Protein AF-A0A6J4PUQ5-F1 (afdb_monomer_lite)

Organism: NCBI:txid349277

Structure (mmCIF, N/CA/C/O backbone):
data_AF-A0A6J4PUQ5-F1
#
_entry.id   AF-A0A6J4PUQ5-F1
#
loop_
_atom_site.group_PDB
_atom_site.id
_atom_site.type_symbol
_atom_site.label_atom_id
_atom_site.label_alt_id
_atom_site.label_comp_id
_atom_site.label_asym_id
_atom_site.label_entity_id
_atom_site.label_seq_id
_atom_site.pdbx_PDB_ins_code
_atom_site.Cartn_x
_atom_site.Cartn_y
_atom_site.Cartn_z
_atom_site.occupancy
_atom_site.B_iso_or_equiv
_atom_site.auth_seq_id
_atom_site.auth_comp_id
_atom_site.auth_asym_id
_atom_site.auth_atom_id
_atom_site.pdbx_PDB_model_num
ATOM 1 N N . MET A 1 1 ? 18.179 -35.430 -2.806 1.00 41.47 1 MET A N 1
ATOM 2 C CA . MET A 1 1 ? 17.544 -34.103 -2.632 1.00 41.47 1 MET A CA 1
ATOM 3 C C . MET A 1 1 ? 17.961 -33.106 -3.721 1.00 41.47 1 MET A C 1
ATOM 5 O O . MET A 1 1 ? 17.084 -32.472 -4.286 1.00 41.47 1 MET A O 1
ATOM 9 N N . CYS A 1 2 ? 19.241 -33.039 -4.118 1.00 37.25 2 CYS A N 1
ATOM 10 C CA . CYS A 1 2 ? 19.713 -32.125 -5.179 1.00 37.25 2 CYS A CA 1
ATOM 11 C C . CYS A 1 2 ? 19.166 -32.416 -6.596 1.00 37.25 2 CYS A C 1
ATOM 13 O O . CYS A 1 2 ? 18.909 -31.490 -7.354 1.00 37.25 2 CYS A O 1
ATOM 15 N N . VAL A 1 3 ? 18.914 -33.685 -6.947 1.00 43.91 3 VAL A N 1
ATOM 16 C CA . VAL A 1 3 ? 18.385 -34.068 -8.278 1.00 43.91 3 VAL A CA 1
ATOM 17 C C . VAL A 1 3 ? 16.916 -33.651 -8.472 1.00 43.91 3 VAL A C 1
ATOM 19 O O . VAL A 1 3 ? 16.510 -33.315 -9.581 1.00 43.91 3 VAL A O 1
ATOM 22 N N . GLY A 1 4 ? 16.130 -33.595 -7.389 1.00 39.38 4 GLY A N 1
ATOM 23 C CA . GLY A 1 4 ? 14.737 -33.122 -7.402 1.00 39.38 4 GLY A CA 1
ATOM 24 C C . GLY A 1 4 ? 14.618 -31.609 -7.623 1.00 39.38 4 GLY A C 1
ATOM 25 O O . GLY A 1 4 ? 13.757 -31.149 -8.360 1.00 39.38 4 GLY A O 1
ATOM 26 N N . LEU A 1 5 ? 15.542 -30.832 -7.047 1.00 45.16 5 LEU A N 1
ATOM 27 C CA . LEU A 1 5 ? 15.637 -29.381 -7.260 1.00 45.16 5 LEU A CA 1
ATOM 28 C C . LEU A 1 5 ? 16.104 -29.026 -8.681 1.00 45.16 5 LEU A C 1
ATOM 30 O O . LEU A 1 5 ? 15.597 -28.076 -9.271 1.00 45.16 5 LEU A O 1
ATOM 34 N N . LEU A 1 6 ? 17.008 -29.821 -9.264 1.00 49.38 6 LEU A N 1
ATOM 35 C CA . LEU A 1 6 ? 17.443 -29.663 -10.660 1.00 49.38 6 LEU A CA 1
ATOM 36 C C . LEU A 1 6 ? 16.354 -30.051 -11.676 1.00 49.38 6 LEU A C 1
ATOM 38 O O . LEU A 1 6 ? 16.282 -29.477 -12.759 1.00 49.38 6 LEU A O 1
ATOM 42 N N . SER A 1 7 ? 15.481 -30.999 -11.333 1.00 48.34 7 SER A N 1
ATOM 43 C CA . SER A 1 7 ? 14.332 -31.374 -12.172 1.00 48.34 7 SER A CA 1
ATOM 44 C C . SER A 1 7 ? 13.137 -30.431 -12.006 1.00 48.34 7 SER A C 1
ATOM 46 O O . SER A 1 7 ? 12.382 -30.263 -12.957 1.00 48.34 7 SER A O 1
ATOM 48 N N . LEU A 1 8 ? 13.001 -29.743 -10.865 1.00 52.78 8 LEU A N 1
ATOM 49 C CA . LEU A 1 8 ? 12.064 -28.622 -10.718 1.00 52.78 8 LEU A CA 1
ATOM 50 C C . LEU A 1 8 ? 12.537 -27.372 -11.461 1.00 52.78 8 LEU A C 1
ATOM 52 O O . LEU A 1 8 ? 11.724 -26.713 -12.105 1.00 52.78 8 LEU A O 1
ATOM 56 N N . SER A 1 9 ? 13.841 -27.070 -11.435 1.00 51.97 9 SER A N 1
ATOM 57 C CA . SER A 1 9 ? 14.377 -25.997 -12.274 1.00 51.97 9 SER A CA 1
ATOM 58 C C . SER A 1 9 ? 14.167 -26.325 -13.753 1.00 51.97 9 SER A C 1
ATOM 60 O O . SER A 1 9 ? 13.867 -25.416 -14.516 1.00 51.97 9 SER A O 1
ATOM 62 N N . ALA A 1 10 ? 14.248 -27.619 -14.114 1.00 53.22 10 ALA A N 1
ATOM 63 C CA . ALA A 1 10 ? 13.662 -28.313 -15.278 1.00 53.22 10 ALA A CA 1
ATOM 64 C C . ALA A 1 10 ? 12.603 -27.548 -16.079 1.00 53.22 10 ALA A C 1
ATOM 66 O O . ALA A 1 10 ? 12.760 -27.249 -17.262 1.00 53.22 10 ALA A O 1
ATOM 67 N N . GLY A 1 11 ? 11.494 -27.310 -15.380 1.00 50.12 11 GLY A N 1
ATOM 68 C CA . GLY A 1 11 ? 10.234 -26.828 -15.932 1.00 50.12 11 GLY A CA 1
ATOM 69 C C . GLY A 1 11 ? 9.962 -25.356 -15.660 1.00 50.12 11 GLY A C 1
ATOM 70 O O . GLY A 1 11 ? 8.833 -24.916 -15.860 1.00 50.12 11 GLY A O 1
ATOM 71 N N . LEU A 1 12 ? 10.955 -24.599 -15.183 1.00 52.38 12 LEU A N 1
ATOM 72 C CA . LEU A 1 12 ? 10.819 -23.152 -15.093 1.00 52.38 12 LEU A CA 1
ATOM 73 C C . LEU A 1 12 ? 10.796 -22.562 -16.514 1.00 52.38 12 LEU A C 1
ATOM 75 O O . LEU A 1 12 ? 11.625 -22.957 -17.340 1.00 52.38 12 LEU A O 1
ATOM 79 N N . PRO A 1 13 ? 9.866 -21.637 -16.813 1.00 51.34 13 PRO A N 1
ATOM 80 C CA . PRO A 1 13 ? 9.830 -20.934 -18.091 1.00 51.34 13 PRO A CA 1
ATOM 81 C C . PRO A 1 13 ? 11.189 -20.287 -18.406 1.00 51.34 13 PRO A C 1
ATOM 83 O O . PRO A 1 13 ? 11.936 -19.920 -17.499 1.00 51.34 13 PRO A O 1
ATOM 86 N N . TYR A 1 14 ? 11.507 -20.177 -19.699 1.00 46.19 14 TYR A N 1
ATOM 87 C CA . TYR A 1 14 ? 12.806 -19.740 -20.240 1.00 46.19 14 TYR A CA 1
ATOM 88 C C . TYR A 1 14 ? 13.354 -18.449 -19.589 1.00 46.19 14 TYR A C 1
ATOM 90 O O . TYR A 1 14 ? 14.551 -18.356 -19.298 1.00 46.19 14 TYR A O 1
ATOM 98 N N . ASP A 1 15 ? 12.461 -17.524 -19.233 1.00 53.59 15 ASP A N 1
ATOM 99 C CA . ASP A 1 15 ? 12.765 -16.247 -18.574 1.00 53.59 15 ASP A CA 1
ATOM 100 C C . ASP A 1 15 ? 13.430 -16.397 -17.192 1.00 53.59 15 ASP A C 1
ATOM 102 O O . ASP A 1 15 ? 14.204 -15.540 -16.778 1.00 53.59 15 ASP A O 1
ATOM 106 N N . LEU A 1 16 ? 13.193 -17.507 -16.483 1.00 53.16 16 LEU A N 1
ATOM 107 C CA . LEU A 1 16 ? 13.752 -17.773 -15.149 1.00 53.16 16 LEU A CA 1
ATOM 108 C C . LEU A 1 16 ? 15.085 -18.544 -15.180 1.00 53.16 16 LEU A C 1
ATOM 110 O O . LEU A 1 16 ? 15.710 -18.711 -14.133 1.00 53.16 16 LEU A O 1
ATOM 114 N N . ARG A 1 17 ? 15.525 -19.042 -16.346 1.00 50.41 17 ARG A N 1
ATOM 115 C CA . ARG A 1 17 ? 16.748 -19.861 -16.494 1.00 50.41 17 ARG A CA 1
ATOM 116 C C . ARG A 1 17 ? 17.925 -19.116 -17.108 1.00 50.41 17 ARG A C 1
ATOM 118 O O . ARG A 1 17 ? 19.026 -19.185 -16.571 1.00 50.41 17 ARG A O 1
ATOM 125 N N . GLU A 1 18 ? 17.702 -18.437 -18.228 1.00 46.84 18 GLU A N 1
ATOM 126 C CA . GLU A 1 18 ? 18.767 -17.782 -19.007 1.00 46.84 18 GLU A CA 1
ATOM 127 C C . GLU A 1 18 ? 18.447 -16.321 -19.351 1.00 46.84 18 GLU A C 1
ATOM 129 O O . GLU A 1 18 ? 19.368 -15.562 -19.637 1.00 46.84 18 GLU A O 1
ATOM 134 N N . GLY A 1 19 ? 17.175 -15.909 -19.254 1.00 44.62 19 GLY A N 1
ATOM 135 C CA . GLY A 1 19 ? 16.720 -14.535 -19.504 1.00 44.62 19 GLY A CA 1
ATOM 136 C C . GLY A 1 19 ? 16.617 -13.634 -18.267 1.00 44.62 19 GLY A C 1
ATOM 137 O O . GLY A 1 19 ? 16.281 -12.460 -18.405 1.00 44.62 19 GLY A O 1
ATOM 138 N N . SER A 1 20 ? 16.896 -14.146 -17.062 1.00 53.69 20 SER A N 1
ATOM 139 C CA . SER A 1 20 ? 16.852 -13.337 -15.839 1.00 53.69 20 SER A CA 1
ATOM 140 C C . SER A 1 20 ? 17.956 -12.285 -15.891 1.00 53.69 20 SER A C 1
ATOM 142 O O . SER A 1 20 ? 19.134 -12.633 -15.785 1.00 53.69 20 SER A O 1
ATOM 144 N N . ASN A 1 21 ? 17.569 -11.011 -16.014 1.00 62.59 21 ASN A N 1
ATOM 145 C CA . ASN A 1 21 ? 18.475 -9.856 -16.055 1.00 62.59 21 ASN A CA 1
ATOM 146 C C . ASN A 1 21 ? 19.543 -9.943 -14.945 1.00 62.59 21 ASN A C 1
ATOM 148 O O . ASN A 1 21 ? 20.735 -9.798 -15.196 1.00 62.59 21 ASN A O 1
ATOM 152 N N . ASP A 1 22 ? 19.125 -10.359 -13.748 1.00 65.75 22 ASP A N 1
ATOM 153 C CA . ASP A 1 22 ? 20.000 -10.523 -12.588 1.00 65.75 22 ASP A CA 1
ATOM 154 C C . ASP A 1 22 ? 21.134 -11.538 -12.811 1.00 65.75 22 ASP A C 1
ATOM 156 O O . ASP A 1 22 ? 22.274 -11.276 -12.440 1.00 65.75 22 ASP A O 1
ATOM 160 N N . LEU A 1 23 ? 20.878 -12.690 -13.448 1.00 75.12 23 LEU A N 1
ATOM 161 C CA . LEU A 1 23 ? 21.923 -13.698 -13.678 1.00 75.12 23 LEU A CA 1
ATOM 162 C C . LEU A 1 23 ? 22.966 -13.215 -14.688 1.00 75.12 23 LEU A C 1
ATOM 164 O O . LEU A 1 23 ? 24.150 -13.521 -14.535 1.00 75.12 23 LEU A O 1
ATOM 168 N N . ALA A 1 24 ? 22.532 -12.478 -15.713 1.00 75.88 24 ALA A N 1
ATOM 169 C CA . ALA A 1 24 ? 23.431 -11.861 -16.682 1.00 75.88 24 ALA A CA 1
ATOM 170 C C . ALA A 1 24 ? 24.313 -10.806 -16.002 1.00 75.88 24 ALA A C 1
ATOM 172 O O . ALA A 1 24 ? 25.532 -10.853 -16.150 1.00 75.88 24 ALA A O 1
ATOM 173 N N . ILE A 1 25 ? 23.713 -9.958 -15.166 1.00 74.31 25 ILE A N 1
ATOM 174 C CA . ILE A 1 25 ? 24.399 -8.958 -14.343 1.00 74.31 25 ILE A CA 1
ATOM 175 C C . ILE A 1 25 ? 25.440 -9.608 -13.416 1.00 74.31 25 ILE A C 1
ATOM 177 O O . ILE A 1 25 ? 26.592 -9.176 -13.372 1.00 74.31 25 ILE A O 1
ATOM 181 N N . TYR A 1 26 ? 25.076 -10.672 -12.689 1.00 77.19 26 TYR A N 1
ATOM 182 C CA . TYR A 1 26 ? 26.013 -11.373 -11.802 1.00 77.19 26 TYR A CA 1
ATOM 183 C C . TYR A 1 26 ? 27.135 -12.076 -12.574 1.00 77.19 26 TYR A C 1
ATOM 185 O O . TYR A 1 26 ? 28.268 -12.119 -12.094 1.00 77.19 26 TYR A O 1
ATOM 193 N N . ARG A 1 27 ? 26.848 -12.615 -13.767 1.00 80.88 27 ARG A N 1
ATOM 194 C CA . ARG A 1 27 ? 27.863 -13.220 -14.642 1.00 80.88 27 ARG A CA 1
ATOM 195 C C . ARG A 1 27 ? 28.845 -12.169 -15.150 1.00 80.88 27 ARG A C 1
ATOM 197 O O . ARG A 1 27 ? 30.048 -12.379 -15.043 1.00 80.88 27 ARG A O 1
ATOM 204 N N . GLU A 1 28 ? 28.348 -11.049 -15.664 1.00 81.38 28 GLU A N 1
ATOM 205 C CA . GLU A 1 28 ? 29.172 -9.948 -16.172 1.00 81.38 28 GLU A CA 1
ATOM 206 C C . GLU A 1 28 ? 30.068 -9.360 -15.074 1.00 81.38 28 GLU A C 1
ATOM 208 O O . GLU A 1 28 ? 31.252 -9.131 -15.301 1.00 81.38 28 GLU A O 1
ATOM 213 N N . ALA A 1 29 ? 29.540 -9.220 -13.855 1.00 79.94 29 ALA A N 1
ATOM 214 C CA . ALA A 1 29 ? 30.305 -8.826 -12.675 1.00 79.94 29 ALA A CA 1
ATOM 215 C C . ALA A 1 29 ? 31.334 -9.880 -12.218 1.00 79.94 29 ALA A C 1
ATOM 217 O O . ALA A 1 29 ? 32.385 -9.529 -11.681 1.00 79.94 29 ALA A O 1
ATOM 218 N N . GLY A 1 30 ? 31.028 -11.170 -12.382 1.00 83.94 30 GLY A N 1
ATOM 219 C CA . GLY A 1 30 ? 31.859 -12.280 -11.909 1.00 83.94 30 GLY A CA 1
ATOM 220 C C . GLY A 1 30 ? 33.029 -12.632 -12.830 1.00 83.94 30 GLY A C 1
ATOM 221 O O . GLY A 1 30 ? 34.098 -12.997 -12.345 1.00 83.94 30 GLY A O 1
ATOM 222 N N . GLU A 1 31 ? 32.859 -12.493 -14.145 1.00 89.31 31 GLU A N 1
ATOM 223 C CA . GLU A 1 31 ? 33.875 -12.808 -15.161 1.00 89.31 31 GLU A CA 1
ATOM 224 C C . GLU A 1 31 ? 35.224 -12.078 -14.942 1.00 89.31 31 GLU A C 1
ATOM 226 O O . GLU A 1 31 ? 36.264 -12.740 -14.944 1.00 89.31 31 GLU A O 1
ATOM 231 N N . PRO A 1 32 ? 35.265 -10.756 -14.676 1.00 89.25 32 PRO A N 1
ATOM 232 C CA . PRO A 1 32 ? 36.500 -10.048 -14.318 1.00 89.25 32 PRO A CA 1
ATOM 233 C C . PRO A 1 32 ? 37.168 -10.579 -13.044 1.00 89.25 32 PRO A C 1
ATOM 235 O O . PRO A 1 32 ? 38.386 -10.762 -13.000 1.00 89.25 32 PRO A O 1
ATOM 238 N N . VAL A 1 33 ? 36.376 -10.899 -12.016 1.00 88.81 33 VAL A N 1
ATOM 239 C CA . VAL A 1 33 ? 36.890 -11.425 -10.740 1.00 88.81 33 VAL A CA 1
ATOM 240 C C . VAL A 1 33 ? 37.543 -12.793 -10.942 1.00 88.81 33 VAL A C 1
ATOM 242 O O . VAL A 1 33 ? 38.604 -13.062 -10.379 1.00 88.81 33 VAL A O 1
ATOM 245 N N . LEU A 1 34 ? 36.962 -13.645 -11.795 1.00 91.38 34 LEU A N 1
ATOM 246 C CA . LEU A 1 34 ? 37.544 -14.941 -12.163 1.00 91.38 34 LEU A CA 1
ATOM 247 C C . LEU A 1 34 ? 38.870 -14.803 -12.927 1.00 91.38 34 LEU A C 1
ATOM 249 O O . LEU A 1 34 ? 39.712 -15.697 -12.846 1.00 91.38 34 LEU A O 1
ATOM 253 N N . ARG A 1 35 ? 39.088 -13.680 -13.621 1.00 93.69 35 ARG A N 1
ATOM 254 C CA . ARG A 1 35 ? 40.368 -13.336 -14.267 1.00 93.69 35 ARG A CA 1
ATOM 255 C C . ARG A 1 35 ? 41.392 -12.704 -13.315 1.00 93.69 35 ARG A C 1
ATOM 257 O O . ARG A 1 35 ? 42.507 -12.413 -13.740 1.00 93.69 35 ARG A O 1
ATOM 264 N N . GLY A 1 36 ? 41.052 -12.529 -12.037 1.00 92.19 36 GLY A N 1
ATOM 265 C CA . GLY A 1 36 ? 41.926 -11.936 -11.021 1.00 92.19 36 GLY A CA 1
ATOM 266 C C . GLY A 1 36 ? 41.893 -10.405 -10.971 1.00 92.19 36 GLY A C 1
ATOM 267 O O . GLY A 1 36 ? 42.732 -9.805 -10.299 1.00 92.19 36 GLY A O 1
ATOM 268 N N . GLU A 1 37 ? 40.943 -9.771 -11.660 1.00 93.75 37 GLU A N 1
ATOM 269 C CA . GLU A 1 37 ? 40.723 -8.325 -11.603 1.00 93.75 37 GLU A CA 1
ATOM 270 C C . GLU A 1 37 ? 40.023 -7.949 -10.284 1.00 93.75 37 GLU A C 1
ATOM 272 O O . GLU A 1 37 ? 39.142 -8.665 -9.797 1.00 93.75 37 GLU A O 1
ATOM 277 N N . LEU A 1 38 ? 40.404 -6.819 -9.684 1.00 91.25 38 LEU A N 1
ATOM 278 C CA . LEU A 1 38 ? 39.799 -6.328 -8.446 1.00 91.25 38 LEU A CA 1
ATOM 279 C C . LEU A 1 38 ? 38.677 -5.311 -8.722 1.00 91.25 38 LEU A C 1
ATOM 281 O O . LEU A 1 38 ? 38.927 -4.291 -9.380 1.00 91.25 38 LEU A O 1
ATOM 285 N N . PRO A 1 39 ? 37.472 -5.517 -8.150 1.00 88.62 39 PRO A N 1
ATOM 286 C CA . PRO A 1 39 ? 36.393 -4.536 -8.204 1.00 88.62 39 PRO A CA 1
ATOM 287 C C . PRO A 1 39 ? 36.837 -3.170 -7.669 1.00 88.62 39 PRO A C 1
ATOM 289 O O . PRO A 1 39 ? 37.560 -3.090 -6.675 1.00 88.62 39 PRO A O 1
ATOM 292 N N . TYR A 1 40 ? 36.393 -2.095 -8.321 1.00 88.25 40 TYR A N 1
ATOM 293 C CA . TYR A 1 40 ? 36.709 -0.687 -8.028 1.00 88.25 40 TYR A CA 1
ATOM 294 C C . TYR A 1 40 ? 38.167 -0.257 -8.224 1.00 88.25 40 TYR A C 1
ATOM 296 O O . TYR A 1 40 ? 38.460 0.933 -8.113 1.00 88.25 40 TYR A O 1
ATOM 304 N N . ARG A 1 41 ? 39.074 -1.185 -8.539 1.00 91.44 41 ARG A N 1
ATOM 305 C CA . ARG A 1 41 ? 40.453 -0.872 -8.934 1.00 91.44 41 ARG A CA 1
ATOM 306 C C . ARG A 1 41 ? 40.650 -1.056 -10.432 1.00 91.44 41 ARG A C 1
ATOM 308 O O . ARG A 1 41 ? 41.151 -0.152 -11.090 1.00 91.44 41 ARG A O 1
ATOM 315 N N . ASP A 1 42 ? 40.237 -2.216 -10.937 1.00 92.38 42 ASP A N 1
ATOM 316 C CA . ASP A 1 42 ? 40.509 -2.655 -12.307 1.00 92.38 42 ASP A CA 1
ATOM 317 C C . ASP A 1 42 ? 39.250 -2.570 -13.187 1.00 92.38 42 ASP A C 1
ATOM 319 O O . ASP A 1 42 ? 39.345 -2.310 -14.383 1.00 92.38 42 ASP A O 1
ATOM 323 N N . PHE A 1 43 ? 38.063 -2.701 -12.585 1.00 87.38 43 PHE A N 1
ATOM 324 C CA . PHE A 1 43 ? 36.778 -2.487 -13.251 1.00 87.38 43 PHE A CA 1
ATOM 325 C C . PHE A 1 43 ? 35.744 -1.888 -12.288 1.00 87.38 43 PHE A C 1
ATOM 327 O O . PHE A 1 43 ? 35.810 -2.083 -11.070 1.00 87.38 43 PHE A O 1
ATOM 334 N N . PHE A 1 44 ? 34.783 -1.139 -12.829 1.00 85.62 44 PHE A N 1
ATOM 335 C CA . PHE A 1 44 ? 33.701 -0.543 -12.047 1.00 85.62 44 PHE A CA 1
ATOM 336 C C . PHE A 1 44 ? 32.509 -1.498 -11.963 1.00 85.62 44 PHE A C 1
ATOM 338 O O . PHE A 1 44 ? 32.053 -2.011 -12.981 1.00 85.62 44 PHE A O 1
ATOM 345 N N . ILE A 1 45 ? 31.982 -1.690 -10.754 1.00 81.12 45 ILE A N 1
ATOM 346 C CA . ILE A 1 45 ? 30.723 -2.392 -10.513 1.00 81.12 45 ILE A CA 1
ATOM 347 C C . ILE A 1 45 ? 29.822 -1.511 -9.652 1.00 81.12 45 ILE A C 1
ATOM 349 O O . ILE A 1 45 ? 30.146 -1.179 -8.512 1.00 81.12 45 ILE A O 1
ATOM 353 N N . GLU A 1 46 ? 28.674 -1.112 -10.186 1.00 75.75 46 GLU A N 1
ATOM 354 C CA . GLU A 1 46 ? 27.644 -0.473 -9.375 1.00 75.75 46 GLU A CA 1
ATOM 355 C C . GLU A 1 46 ? 27.076 -1.520 -8.410 1.00 75.75 46 GLU A C 1
ATOM 357 O O . GLU A 1 46 ? 26.628 -2.579 -8.848 1.00 75.75 46 GLU A O 1
ATOM 362 N N . TYR A 1 47 ? 27.120 -1.260 -7.101 1.00 69.75 47 TYR A N 1
ATOM 363 C CA . TYR A 1 47 ? 26.528 -2.161 -6.114 1.00 69.75 47 TYR A CA 1
ATOM 364 C C . TYR A 1 47 ? 25.478 -1.427 -5.268 1.00 69.75 47 TYR A C 1
ATOM 366 O O . TYR A 1 47 ? 25.839 -0.472 -4.575 1.00 69.75 47 TYR A O 1
ATOM 374 N N . PRO A 1 48 ? 24.210 -1.884 -5.253 1.00 76.56 48 PRO A N 1
ATOM 375 C CA . PRO A 1 48 ? 23.661 -3.011 -6.019 1.00 76.56 48 PRO A CA 1
ATOM 376 C C . PRO A 1 48 ? 23.566 -2.715 -7.531 1.00 76.56 48 PRO A C 1
ATOM 378 O O . PRO A 1 48 ? 23.261 -1.579 -7.897 1.00 76.56 48 PRO A O 1
ATOM 381 N N . PRO A 1 49 ? 23.796 -3.705 -8.411 1.00 67.81 49 PRO A N 1
ATOM 382 C CA . PRO A 1 49 ? 23.726 -3.476 -9.852 1.00 67.81 49 PRO A CA 1
ATOM 383 C C . PRO A 1 49 ? 22.347 -2.989 -10.311 1.00 67.81 49 PRO A C 1
ATOM 385 O O . PRO A 1 49 ? 21.327 -3.555 -9.916 1.00 67.81 49 PRO A O 1
ATOM 388 N N . GLY A 1 50 ? 22.314 -1.945 -11.146 1.00 65.81 50 GLY A N 1
ATOM 389 C CA . GLY A 1 50 ? 21.072 -1.390 -11.696 1.00 65.81 50 GLY A CA 1
ATOM 390 C C . GLY A 1 50 ? 20.180 -0.697 -10.662 1.00 65.81 50 GLY A C 1
ATOM 391 O O . GLY A 1 50 ? 18.980 -0.538 -10.891 1.00 65.81 50 GLY A O 1
ATOM 392 N N . SER A 1 51 ? 20.737 -0.296 -9.517 1.00 67.62 51 SER A N 1
ATOM 393 C CA . SER A 1 51 ? 19.978 0.309 -8.420 1.00 67.62 51 SER A CA 1
ATOM 394 C C . SER A 1 51 ? 19.850 1.825 -8.533 1.00 67.62 51 SER A C 1
ATOM 396 O O . SER A 1 51 ? 18.859 2.383 -8.059 1.00 67.62 51 SER A O 1
ATOM 398 N N . LEU A 1 52 ? 20.791 2.501 -9.197 1.00 65.88 52 LEU A N 1
ATOM 399 C CA . LEU A 1 52 ? 20.776 3.949 -9.411 1.00 65.88 52 LEU A CA 1
ATOM 400 C C . LEU A 1 52 ? 19.436 4.448 -9.990 1.00 65.88 52 LEU A C 1
ATOM 402 O O . LEU A 1 52 ? 18.866 5.374 -9.405 1.00 65.88 52 LEU A O 1
ATOM 406 N N . PRO A 1 53 ? 18.833 3.807 -11.016 1.00 62.47 53 PRO A N 1
ATOM 407 C CA . PRO A 1 53 ? 17.507 4.188 -11.511 1.00 62.47 53 PRO A CA 1
ATOM 408 C C . PRO A 1 53 ? 16.373 4.056 -10.480 1.00 62.47 53 PRO A C 1
ATOM 410 O O . PRO A 1 53 ? 15.381 4.778 -10.559 1.00 62.47 53 PRO A O 1
ATOM 413 N N . ALA A 1 54 ? 16.490 3.160 -9.493 1.00 60.84 54 ALA A N 1
ATOM 414 C CA . ALA A 1 54 ? 15.498 3.025 -8.422 1.00 60.84 54 ALA A CA 1
ATOM 415 C C . ALA A 1 54 ? 15.586 4.176 -7.397 1.00 60.84 54 ALA A C 1
ATOM 417 O O . ALA A 1 54 ? 14.593 4.527 -6.740 1.00 60.84 54 ALA A O 1
ATOM 418 N N . PHE A 1 55 ? 16.764 4.790 -7.261 1.00 58.75 55 PHE A N 1
ATOM 419 C CA . PHE A 1 55 ? 16.994 5.915 -6.358 1.00 58.75 55 PHE A CA 1
ATOM 420 C C . PHE A 1 55 ? 16.721 7.266 -7.026 1.00 58.75 55 PHE A C 1
ATOM 422 O O . PHE A 1 55 ? 16.079 8.118 -6.401 1.00 58.75 55 PHE A O 1
ATOM 429 N N . GLU A 1 56 ? 17.085 7.434 -8.297 1.00 59.38 56 GLU A N 1
ATOM 430 C CA . GLU A 1 56 ? 16.832 8.649 -9.073 1.00 59.38 56 GLU A CA 1
ATOM 431 C C . GLU A 1 56 ? 15.555 8.546 -9.917 1.00 59.38 56 GLU A C 1
ATOM 433 O O . GLU A 1 56 ? 15.542 8.045 -11.042 1.00 59.38 56 GLU A O 1
ATOM 438 N N . VAL A 1 57 ? 14.458 9.094 -9.385 1.00 58.03 57 VAL A N 1
ATOM 439 C CA . VAL A 1 57 ? 13.221 9.275 -10.158 1.00 58.03 57 VAL A CA 1
ATOM 440 C C . VAL A 1 57 ? 13.434 10.402 -11.168 1.00 58.03 57 VAL A C 1
ATOM 442 O O . VAL A 1 57 ? 13.300 11.581 -10.837 1.00 58.03 57 VAL A O 1
ATOM 445 N N . HIS A 1 58 ? 13.750 10.040 -12.407 1.00 55.44 58 HIS A N 1
ATOM 446 C CA . HIS A 1 58 ? 13.853 10.979 -13.517 1.00 55.44 58 HIS A CA 1
ATOM 447 C C . HIS A 1 58 ? 12.475 11.211 -14.148 1.00 55.44 58 HIS A C 1
ATOM 449 O O . HIS A 1 58 ? 11.838 10.286 -14.642 1.00 55.44 58 HIS A O 1
ATOM 455 N N . GLY A 1 59 ? 11.998 12.457 -14.125 1.00 63.09 59 GLY A N 1
ATOM 456 C CA . GLY A 1 59 ? 10.737 12.847 -14.756 1.00 63.09 59 GLY A CA 1
ATOM 457 C C . GLY A 1 59 ? 10.259 14.228 -14.314 1.00 63.09 59 GLY A C 1
ATOM 458 O O . GLY A 1 59 ? 10.587 14.697 -13.220 1.00 63.09 59 GLY A O 1
ATOM 459 N N . THR A 1 60 ? 9.468 14.895 -15.155 1.00 57.16 60 THR A N 1
ATOM 460 C CA . THR A 1 60 ? 8.860 16.194 -14.837 1.00 57.16 60 THR A CA 1
ATOM 461 C C . THR A 1 60 ? 7.930 16.034 -13.629 1.00 57.16 60 THR A C 1
ATOM 463 O O . THR A 1 60 ? 6.873 15.424 -13.731 1.00 57.16 60 THR A O 1
ATOM 466 N N . GLY A 1 61 ? 8.352 16.538 -12.462 1.00 61.72 61 GLY A N 1
ATOM 467 C CA . GLY A 1 61 ? 7.641 16.382 -11.182 1.00 61.72 61 GLY A CA 1
ATOM 468 C C . GLY A 1 61 ? 8.245 15.361 -10.203 1.00 61.72 61 GLY A C 1
ATOM 469 O O . GLY A 1 61 ? 7.837 15.338 -9.042 1.00 61.72 61 GLY A O 1
ATOM 470 N N . GLY A 1 62 ? 9.264 14.587 -10.601 1.00 64.75 62 GLY A N 1
ATOM 471 C CA . GLY A 1 62 ? 9.950 13.619 -9.728 1.00 64.75 62 GLY A CA 1
ATOM 472 C C . GLY A 1 62 ? 10.599 14.263 -8.496 1.00 64.75 62 GLY A C 1
ATOM 473 O O . GLY A 1 62 ? 10.536 13.711 -7.396 1.00 64.75 62 GLY A O 1
ATOM 474 N N . GLY A 1 63 ? 11.126 15.484 -8.647 1.00 73.19 63 GLY A N 1
ATOM 475 C CA . GLY A 1 63 ? 11.650 16.278 -7.531 1.00 73.19 63 GLY A CA 1
ATOM 476 C C . GLY A 1 63 ? 10.575 16.637 -6.499 1.00 73.19 63 GLY A C 1
ATOM 477 O O . GLY A 1 63 ? 10.779 16.429 -5.307 1.00 73.19 63 GLY A O 1
ATOM 478 N N . LEU A 1 64 ? 9.392 17.078 -6.949 1.00 74.50 64 LEU A N 1
ATOM 479 C CA . LEU A 1 64 ? 8.268 17.392 -6.056 1.00 74.50 64 LEU A CA 1
ATOM 480 C C . LEU A 1 64 ? 7.765 16.145 -5.330 1.00 74.50 64 LEU A C 1
ATOM 482 O O . LEU A 1 64 ? 7.591 16.181 -4.115 1.00 74.50 64 LEU A O 1
ATOM 486 N N . ALA A 1 65 ? 7.579 15.032 -6.044 1.00 73.31 65 ALA A N 1
ATOM 487 C CA . ALA A 1 65 ? 7.176 13.770 -5.428 1.00 73.31 65 ALA A CA 1
ATOM 488 C C . ALA A 1 65 ? 8.193 13.316 -4.370 1.00 73.31 65 ALA A C 1
ATOM 490 O O . ALA A 1 65 ? 7.807 12.923 -3.269 1.00 73.31 65 ALA A O 1
ATOM 491 N N . THR A 1 66 ? 9.489 13.442 -4.662 1.00 79.38 66 THR A N 1
ATOM 492 C CA . THR A 1 66 ? 10.570 13.094 -3.729 1.00 79.38 66 THR A CA 1
ATOM 493 C C . THR A 1 66 ? 10.557 13.979 -2.482 1.00 79.38 66 THR A C 1
ATOM 495 O O . THR A 1 66 ? 10.693 13.464 -1.375 1.00 79.38 66 THR A O 1
ATOM 498 N N . SER A 1 67 ? 10.326 15.287 -2.625 1.00 84.00 67 SER A N 1
ATOM 499 C CA . SER A 1 67 ? 10.251 16.215 -1.488 1.00 84.00 67 SER A CA 1
ATOM 500 C C . SER A 1 67 ? 8.963 16.082 -0.669 1.00 84.00 67 SER A C 1
ATOM 502 O O . SER A 1 67 ? 8.992 16.264 0.547 1.00 84.00 67 SER A O 1
ATOM 504 N N . LEU A 1 68 ? 7.832 15.758 -1.304 1.00 87.38 68 LEU A N 1
ATOM 505 C CA . LEU A 1 68 ? 6.530 15.645 -0.637 1.00 87.38 68 LEU A CA 1
ATOM 506 C C . LEU A 1 68 ? 6.321 14.292 0.045 1.00 87.38 68 LEU A C 1
ATOM 508 O O . LEU A 1 68 ? 5.639 14.238 1.065 1.00 87.38 68 LEU A O 1
ATOM 512 N N . SER A 1 69 ? 6.919 13.218 -0.472 1.00 89.56 69 SER A N 1
ATOM 513 C CA . SER A 1 69 ? 6.811 11.866 0.096 1.00 89.56 69 SER A CA 1
ATOM 514 C C . SER A 1 69 ? 7.099 11.793 1.604 1.00 89.56 69 SER A C 1
ATOM 516 O O . SER A 1 69 ? 6.248 11.283 2.338 1.00 89.56 69 SER A O 1
ATOM 518 N N . PRO A 1 70 ? 8.221 12.329 2.138 1.00 90.56 70 PRO A N 1
ATOM 519 C CA . PRO A 1 70 ? 8.463 12.291 3.581 1.00 90.56 70 PRO A CA 1
ATOM 520 C C . PRO A 1 70 ? 7.417 13.087 4.369 1.00 90.56 70 PRO A C 1
ATOM 522 O O . PRO A 1 70 ? 6.995 12.643 5.433 1.00 90.56 70 PRO A O 1
ATOM 525 N N . LEU A 1 71 ? 6.941 14.221 3.843 1.00 93.06 71 LEU A N 1
ATOM 526 C CA . LEU A 1 71 ? 5.908 15.031 4.497 1.00 93.06 71 LEU A CA 1
ATOM 527 C C . LEU A 1 71 ? 4.562 14.300 4.541 1.00 93.06 71 LEU A C 1
ATOM 529 O O . LEU A 1 71 ? 3.913 14.268 5.584 1.00 93.06 71 LEU A O 1
ATOM 533 N N . LEU A 1 72 ? 4.169 13.667 3.433 1.00 93.69 72 LEU A N 1
ATOM 534 C CA . LEU A 1 72 ? 2.969 12.839 3.355 1.00 93.69 72 LEU A CA 1
ATOM 535 C C . LEU A 1 72 ? 3.068 11.641 4.305 1.00 93.69 72 LEU A C 1
ATOM 537 O O . LEU A 1 72 ? 2.133 11.379 5.057 1.00 93.69 72 LEU A O 1
ATOM 541 N N . THR A 1 73 ? 4.218 10.964 4.325 1.00 95.12 73 THR A N 1
ATOM 542 C CA . THR A 1 73 ? 4.494 9.849 5.242 1.00 95.12 73 THR A CA 1
ATOM 543 C C . THR A 1 73 ? 4.331 10.289 6.694 1.00 95.12 73 THR A C 1
ATOM 545 O O . THR A 1 73 ? 3.578 9.673 7.445 1.00 95.12 73 THR A O 1
ATOM 548 N N . LEU A 1 74 ? 4.976 11.391 7.090 1.00 96.69 74 LEU A N 1
ATOM 549 C CA . LEU A 1 74 ? 4.860 11.941 8.440 1.00 96.69 74 LEU A CA 1
ATOM 550 C C . LEU A 1 74 ? 3.419 12.340 8.773 1.00 96.69 74 LEU A C 1
ATOM 552 O O . LEU A 1 74 ? 2.961 12.066 9.879 1.00 96.69 74 LEU A O 1
ATOM 556 N N . GLY A 1 75 ? 2.686 12.928 7.825 1.00 97.44 75 GLY A N 1
ATOM 557 C CA . GLY A 1 75 ? 1.277 13.280 7.995 1.00 97.44 75 GLY A CA 1
ATOM 558 C C . GLY A 1 75 ? 0.388 12.060 8.249 1.00 97.44 75 GLY A C 1
ATOM 559 O O . GLY A 1 75 ? -0.387 12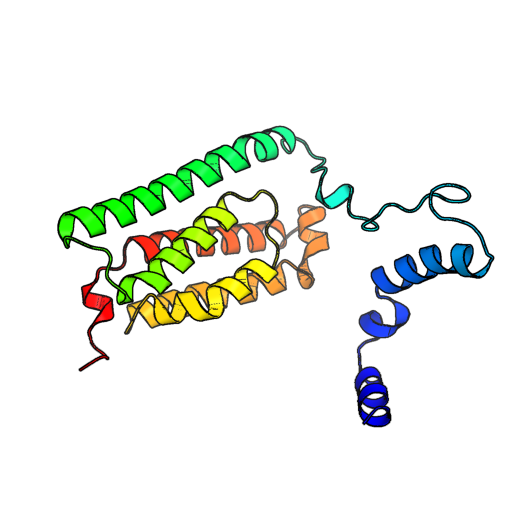.050 9.203 1.00 97.44 75 GLY A O 1
ATOM 560 N N . LEU A 1 76 ? 0.530 11.001 7.449 1.00 97.56 76 LEU A N 1
ATOM 561 C CA . LEU A 1 76 ? -0.246 9.765 7.600 1.00 97.56 76 LEU A CA 1
ATOM 562 C C . LEU A 1 76 ? 0.113 9.010 8.889 1.00 97.56 76 LEU A C 1
ATOM 564 O O . LEU A 1 76 ? -0.777 8.498 9.576 1.00 97.56 76 LEU A O 1
ATOM 568 N N . LEU A 1 77 ? 1.397 8.980 9.258 1.00 97.69 77 LEU A N 1
ATOM 569 C CA . LEU A 1 77 ? 1.853 8.420 10.532 1.00 97.69 77 LEU A CA 1
ATOM 570 C C . LEU A 1 77 ? 1.321 9.226 11.718 1.00 97.69 77 LEU A C 1
ATOM 572 O O . LEU A 1 77 ? 0.862 8.633 12.692 1.00 97.69 77 LEU A O 1
ATOM 576 N N . LEU A 1 78 ? 1.312 10.558 11.625 1.00 97.88 78 LEU A N 1
ATOM 577 C CA . LEU A 1 78 ? 0.745 11.428 12.651 1.00 97.88 78 LEU A CA 1
ATOM 578 C C . LEU A 1 78 ? -0.758 11.187 12.805 1.00 97.88 78 LEU A C 1
ATOM 580 O O . LEU A 1 78 ? -1.219 11.008 13.926 1.00 97.88 78 LEU A O 1
ATOM 584 N N . ILE A 1 79 ? -1.520 11.117 11.709 1.00 97.69 79 ILE A N 1
ATOM 585 C CA . ILE A 1 79 ? -2.961 10.815 11.759 1.00 97.69 79 ILE A CA 1
ATOM 586 C C . ILE A 1 79 ? -3.202 9.452 12.421 1.00 97.69 79 ILE A C 1
ATOM 588 O O . ILE A 1 79 ? -4.051 9.336 13.306 1.00 97.69 79 ILE A O 1
ATOM 592 N N . THR A 1 80 ? -2.416 8.439 12.051 1.00 97.00 80 THR A N 1
ATOM 593 C CA . THR A 1 80 ? -2.494 7.099 12.651 1.00 97.00 80 THR A CA 1
ATOM 594 C C . THR A 1 80 ? -2.163 7.142 14.149 1.00 97.00 80 THR A C 1
ATOM 596 O O . THR A 1 80 ? -2.903 6.595 14.965 1.00 97.00 80 THR A O 1
ATOM 599 N N . GLY A 1 81 ? -1.110 7.864 14.542 1.00 96.19 81 GLY A N 1
ATOM 600 C CA . GLY A 1 81 ? -0.712 8.047 15.940 1.00 96.19 81 GLY A CA 1
ATOM 601 C C . GLY A 1 81 ? -1.736 8.827 16.768 1.00 96.19 81 GLY A C 1
ATOM 602 O O . GLY A 1 81 ? -1.986 8.485 17.922 1.00 96.19 81 GLY A O 1
ATOM 603 N N . LEU A 1 82 ? -2.394 9.829 16.182 1.00 96.31 82 LEU A N 1
ATOM 604 C CA . LEU A 1 82 ? -3.487 10.564 16.820 1.00 96.31 82 LEU A CA 1
ATOM 605 C C . LEU A 1 82 ? -4.725 9.679 17.013 1.00 96.31 82 LEU A C 1
ATOM 607 O O . LEU A 1 82 ? -5.373 9.773 18.056 1.00 96.31 82 LEU A O 1
ATOM 611 N N . ALA A 1 83 ? -5.034 8.791 16.064 1.00 94.12 83 ALA A N 1
ATOM 612 C CA . ALA A 1 83 ? -6.098 7.801 16.225 1.00 94.12 83 ALA A CA 1
ATOM 613 C C . ALA A 1 83 ? -5.789 6.833 17.384 1.00 94.12 83 ALA A C 1
ATOM 615 O O . ALA A 1 83 ? -6.630 6.655 18.270 1.00 94.12 83 ALA A O 1
ATOM 616 N N . MET A 1 84 ? -4.557 6.311 17.444 1.00 93.81 84 MET A N 1
ATOM 617 C CA . MET A 1 84 ? -4.069 5.477 18.553 1.00 93.81 84 MET A CA 1
ATOM 618 C C . MET A 1 84 ? -4.148 6.205 19.900 1.00 93.81 84 MET A C 1
ATOM 620 O O . MET A 1 84 ? -4.650 5.657 20.882 1.00 93.81 84 MET A O 1
ATOM 624 N N . TYR A 1 85 ? -3.695 7.460 19.953 1.00 93.69 85 TYR A N 1
ATOM 625 C CA . TYR A 1 85 ? -3.766 8.289 21.156 1.00 93.69 85 TYR A CA 1
ATOM 626 C C . TYR A 1 85 ? -5.217 8.559 21.573 1.00 93.69 85 TYR A C 1
ATOM 628 O O . TYR A 1 85 ? -5.547 8.525 22.758 1.00 93.69 85 TYR A O 1
ATOM 636 N N . GLY A 1 86 ? -6.112 8.769 20.607 1.00 92.38 86 GLY A N 1
ATOM 637 C CA . GLY A 1 86 ? -7.542 8.912 20.846 1.00 92.38 86 GLY A CA 1
ATOM 638 C C . GLY A 1 86 ? -8.165 7.665 21.477 1.00 92.38 86 GLY A C 1
ATOM 639 O O . GLY A 1 86 ? -8.973 7.795 22.394 1.00 92.38 86 GLY A O 1
ATOM 640 N N . GLU A 1 87 ? -7.802 6.461 21.027 1.00 89.94 87 GLU A N 1
ATOM 641 C CA . GLU A 1 87 ? -8.216 5.211 21.685 1.00 89.94 87 GLU A CA 1
ATOM 642 C C . GLU A 1 87 ? -7.646 5.121 23.102 1.00 89.94 87 GLU A C 1
ATOM 644 O O . GLU A 1 87 ? -8.407 4.930 24.050 1.00 89.94 87 GLU A O 1
ATOM 649 N N . TYR A 1 88 ? -6.345 5.368 23.268 1.00 91.12 88 TYR A N 1
ATOM 650 C CA . TYR A 1 88 ? -5.683 5.357 24.573 1.00 91.12 88 TYR A CA 1
ATOM 651 C C . TYR A 1 88 ? -6.388 6.269 25.589 1.00 91.12 88 TYR A C 1
ATOM 653 O O . TYR A 1 88 ? -6.643 5.870 26.724 1.00 91.12 88 TYR A O 1
ATOM 661 N N . ARG A 1 89 ? -6.766 7.486 25.177 1.00 93.62 89 ARG A N 1
ATOM 662 C CA . ARG A 1 89 ? -7.463 8.457 26.036 1.00 93.62 89 ARG A CA 1
ATOM 663 C C . ARG A 1 89 ? -8.895 8.050 26.377 1.00 93.62 89 ARG A C 1
ATOM 665 O O . ARG A 1 89 ? -9.345 8.370 27.472 1.00 93.62 89 ARG A O 1
ATOM 672 N N . ARG A 1 90 ? -9.609 7.374 25.471 1.00 89.06 90 ARG A N 1
ATOM 673 C CA . ARG A 1 90 ? -11.000 6.930 25.693 1.00 89.06 90 ARG A CA 1
ATOM 674 C C . ARG A 1 90 ? -11.082 5.647 26.515 1.00 89.06 90 ARG A C 1
ATOM 676 O O . ARG A 1 90 ? -11.993 5.506 27.320 1.00 89.06 90 ARG A O 1
ATOM 683 N N . SER A 1 91 ? -10.153 4.721 26.300 1.00 85.25 91 SER A N 1
ATOM 684 C CA . SER A 1 91 ? -10.165 3.385 26.904 1.00 85.25 91 SER A CA 1
ATOM 685 C C . SER A 1 91 ? -9.219 3.238 28.099 1.00 85.25 91 SER A C 1
ATOM 687 O O . SER A 1 91 ? -9.209 2.186 28.727 1.00 85.25 91 SER A O 1
ATOM 689 N N . GLY A 1 92 ? -8.426 4.267 28.421 1.00 86.25 92 GLY A N 1
ATOM 690 C CA . GLY A 1 92 ? -7.436 4.228 29.505 1.00 86.25 92 GLY A CA 1
ATOM 691 C C . GLY A 1 92 ? -6.197 3.379 29.190 1.00 86.25 92 GLY A C 1
ATOM 692 O O . GLY A 1 92 ? -5.417 3.083 30.090 1.00 86.25 92 GLY A O 1
ATOM 693 N N . GLY A 1 93 ? -6.020 2.974 27.930 1.00 84.69 93 GLY A N 1
ATOM 694 C CA . GLY A 1 93 ? -4.954 2.086 27.473 1.00 84.69 93 GLY A CA 1
ATOM 695 C C . GLY A 1 93 ? -5.174 1.616 26.034 1.00 84.69 93 GLY A C 1
ATOM 696 O O . GLY A 1 93 ? -6.282 1.714 25.505 1.00 84.69 93 GLY A O 1
ATOM 697 N N . LEU A 1 94 ? -4.118 1.104 25.394 1.00 84.50 94 LEU A N 1
ATOM 698 C CA . LEU A 1 94 ? -4.224 0.413 24.105 1.00 84.50 94 LEU A CA 1
ATOM 699 C C . LEU A 1 94 ? -4.547 -1.059 24.350 1.00 84.50 94 LEU A C 1
ATOM 701 O O . LEU A 1 94 ? -3.846 -1.745 25.095 1.00 84.50 94 LEU A O 1
ATOM 705 N N . ARG A 1 95 ? -5.608 -1.555 23.717 1.00 85.25 95 ARG A N 1
ATOM 706 C CA . ARG A 1 95 ? -6.009 -2.959 23.844 1.00 85.25 95 ARG A CA 1
ATOM 707 C C . ARG A 1 95 ? -5.097 -3.830 22.981 1.00 85.25 95 ARG A C 1
ATOM 709 O O . ARG A 1 95 ? -4.789 -3.466 21.849 1.00 85.25 95 ARG A O 1
ATOM 716 N N . ALA A 1 96 ? -4.738 -5.019 23.466 1.00 85.56 96 ALA A N 1
ATOM 717 C CA . ALA A 1 96 ? -3.953 -5.981 22.683 1.00 85.56 96 ALA A CA 1
ATOM 718 C C . ALA A 1 96 ? -4.643 -6.349 21.354 1.00 85.56 96 ALA A C 1
ATOM 720 O O . ALA A 1 96 ? -3.989 -6.454 20.322 1.00 85.56 96 ALA A O 1
ATOM 721 N N . ALA A 1 97 ? -5.978 -6.436 21.357 1.00 83.44 97 ALA A N 1
ATOM 722 C CA . ALA A 1 97 ? -6.787 -6.668 20.158 1.00 83.44 97 ALA A CA 1
ATOM 723 C C . ALA A 1 97 ? -6.669 -5.558 19.092 1.00 83.44 97 ALA A C 1
ATOM 725 O O . ALA A 1 97 ? -6.989 -5.787 17.932 1.00 83.44 97 ALA A O 1
ATOM 726 N N . SER A 1 98 ? -6.210 -4.358 19.460 1.00 88.31 98 SER A N 1
ATOM 727 C CA . SER A 1 98 ? -6.013 -3.239 18.529 1.00 88.31 98 SER A CA 1
ATOM 728 C C . SER A 1 98 ? -4.641 -3.268 17.848 1.00 88.31 98 SER A C 1
ATOM 730 O O . SER A 1 98 ? -4.414 -2.527 16.893 1.00 88.31 98 SER A O 1
ATOM 732 N N . PHE A 1 99 ? -3.720 -4.118 18.319 1.00 90.75 99 PHE A N 1
ATOM 733 C CA . PHE A 1 99 ? -2.371 -4.242 17.769 1.00 90.75 99 PHE A CA 1
ATOM 734 C C . PHE A 1 99 ? -2.346 -4.559 16.263 1.00 90.75 99 PHE A C 1
ATOM 736 O O . PHE A 1 99 ? -1.723 -3.786 15.534 1.00 90.75 99 PHE A O 1
ATOM 743 N N . PRO A 1 100 ? -3.012 -5.618 15.753 1.00 93.12 100 PRO A N 1
ATOM 744 C CA . PRO A 1 100 ? -2.964 -5.931 14.324 1.00 93.12 100 PRO A CA 1
ATOM 745 C C . PRO A 1 100 ? -3.548 -4.808 13.458 1.00 93.12 100 PRO A C 1
ATOM 747 O O . PRO A 1 100 ? -2.976 -4.471 12.424 1.00 93.12 100 PRO A O 1
ATOM 750 N N . GLN A 1 101 ? -4.619 -4.159 13.921 1.00 92.81 101 GLN A N 1
ATOM 751 C CA . GLN A 1 101 ? -5.251 -3.034 13.232 1.00 92.81 101 GLN A CA 1
ATOM 752 C C . GLN A 1 101 ? -4.304 -1.831 13.094 1.00 92.81 101 GLN A C 1
ATOM 754 O O . GLN A 1 101 ? -4.082 -1.342 11.985 1.00 92.81 101 GLN A O 1
ATOM 759 N N . TYR A 1 102 ? -3.712 -1.358 14.195 1.00 94.56 102 TYR A N 1
ATOM 760 C CA . TYR A 1 102 ? -2.793 -0.217 14.137 1.00 94.56 102 TYR A CA 1
ATOM 761 C C . TYR A 1 102 ? -1.450 -0.572 13.4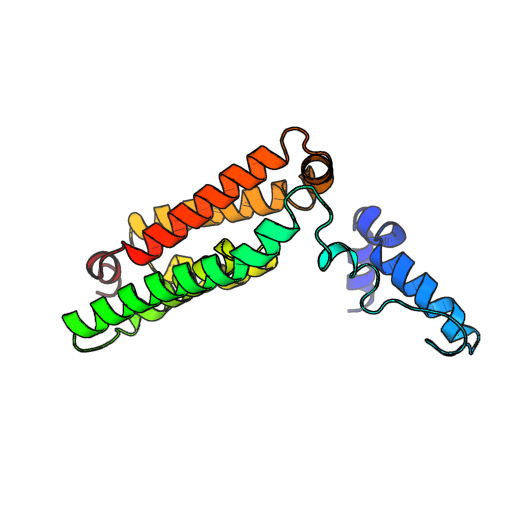99 1.00 94.56 102 TYR A C 1
ATOM 763 O O . TYR A 1 102 ? -0.867 0.272 12.824 1.00 94.56 102 TYR A O 1
ATOM 771 N N . GLY A 1 103 ? -0.985 -1.816 13.637 1.00 95.44 103 GLY A N 1
ATOM 772 C CA . GLY A 1 103 ? 0.175 -2.321 12.904 1.00 95.44 103 GLY A CA 1
ATOM 773 C C . GLY A 1 103 ? -0.045 -2.254 11.391 1.00 95.44 103 GLY A C 1
ATOM 774 O O . GLY A 1 103 ? 0.787 -1.697 10.675 1.00 95.44 103 GLY A O 1
ATOM 775 N N . ALA A 1 104 ? -1.199 -2.732 10.910 1.00 96.19 104 ALA A N 1
ATOM 776 C CA . ALA A 1 104 ? -1.581 -2.618 9.505 1.00 96.19 104 ALA A CA 1
ATOM 777 C C . ALA A 1 104 ? -1.702 -1.150 9.070 1.00 96.19 104 ALA A C 1
ATOM 779 O O . ALA A 1 104 ? -1.168 -0.778 8.027 1.00 96.19 104 ALA A O 1
ATOM 780 N N . ALA A 1 105 ? -2.350 -0.298 9.873 1.00 96.75 105 ALA A N 1
ATOM 781 C CA . ALA A 1 105 ? -2.518 1.121 9.563 1.00 96.75 105 ALA A CA 1
ATOM 782 C C . ALA A 1 105 ? -1.179 1.875 9.469 1.00 96.75 105 ALA A C 1
ATOM 784 O O . ALA A 1 105 ? -1.010 2.699 8.575 1.00 96.75 105 ALA A O 1
ATOM 785 N N . LEU A 1 106 ? -0.213 1.576 10.343 1.00 96.94 106 LEU A N 1
ATOM 786 C CA . LEU A 1 106 ? 1.125 2.174 10.309 1.00 96.94 106 LEU A CA 1
ATOM 787 C C . LEU A 1 106 ? 1.912 1.743 9.067 1.00 96.94 106 LEU A C 1
ATOM 789 O O . LEU A 1 106 ? 2.523 2.584 8.408 1.00 96.94 106 LEU A O 1
ATOM 793 N N . ILE A 1 107 ? 1.861 0.456 8.713 1.00 96.19 107 ILE A N 1
ATOM 794 C CA . ILE A 1 107 ? 2.492 -0.052 7.486 1.00 96.19 107 ILE A CA 1
ATOM 795 C C . ILE A 1 107 ? 1.840 0.586 6.255 1.00 96.19 107 ILE A C 1
ATOM 797 O O . ILE A 1 107 ? 2.546 1.072 5.377 1.00 96.19 107 ILE A O 1
ATOM 801 N N . LEU A 1 108 ? 0.509 0.666 6.210 1.00 96.69 108 LEU A N 1
ATOM 802 C CA . LEU A 1 108 ? -0.222 1.322 5.124 1.00 96.69 108 LEU A CA 1
ATOM 803 C C . LEU A 1 108 ? 0.106 2.817 5.023 1.00 96.69 108 LEU A C 1
ATOM 805 O O . LEU A 1 108 ? 0.318 3.309 3.919 1.00 96.69 108 LEU A O 1
ATOM 809 N N . ALA A 1 109 ? 0.207 3.534 6.145 1.00 96.38 109 ALA A N 1
ATOM 810 C CA . ALA A 1 109 ? 0.617 4.939 6.173 1.00 96.38 109 ALA A CA 1
ATOM 811 C C . ALA A 1 109 ? 2.021 5.133 5.579 1.00 96.38 109 ALA A C 1
ATOM 813 O O . ALA A 1 109 ? 2.231 6.032 4.764 1.00 96.38 109 ALA A O 1
ATOM 814 N N . PHE A 1 110 ? 2.963 4.257 5.938 1.00 94.31 110 PHE A N 1
ATOM 815 C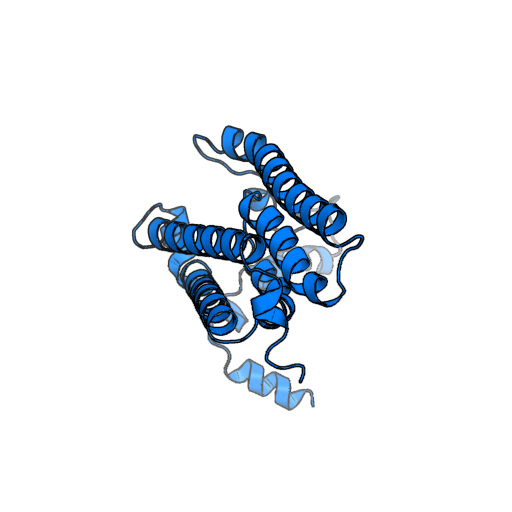 CA . PHE A 1 110 ? 4.304 4.243 5.357 1.00 94.31 110 PHE A CA 1
ATOM 816 C C . PHE A 1 110 ? 4.278 3.939 3.850 1.00 94.31 110 PHE A C 1
ATOM 818 O O . PHE A 1 110 ? 4.910 4.639 3.061 1.00 94.31 110 PHE A O 1
ATOM 825 N N . MET A 1 111 ? 3.506 2.934 3.432 1.00 94.00 111 MET A N 1
ATOM 826 C CA . MET A 1 111 ? 3.362 2.538 2.028 1.00 94.00 111 MET A CA 1
ATOM 827 C C . MET A 1 111 ? 2.766 3.651 1.160 1.00 94.00 111 MET A C 1
ATOM 829 O O . MET A 1 111 ? 3.268 3.906 0.070 1.00 94.00 111 MET A O 1
ATOM 833 N N . LEU A 1 112 ? 1.711 4.314 1.638 1.00 94.25 112 LEU A N 1
ATOM 834 C CA . LEU A 1 112 ? 1.017 5.395 0.933 1.00 94.25 112 LEU A CA 1
ATOM 835 C C . LEU A 1 112 ? 1.864 6.667 0.817 1.00 94.25 112 LEU A C 1
ATOM 837 O O . LEU A 1 112 ? 1.726 7.406 -0.154 1.00 94.25 112 LEU A O 1
ATOM 841 N N . GLY A 1 113 ? 2.727 6.927 1.800 1.00 90.12 113 GLY A N 1
ATOM 842 C CA . GLY A 1 113 ? 3.655 8.055 1.775 1.00 90.12 113 GLY A CA 1
ATOM 843 C C . GLY A 1 113 ? 4.932 7.806 0.963 1.00 90.12 113 GLY A C 1
ATOM 844 O O . GLY A 1 113 ? 5.675 8.747 0.687 1.00 90.12 113 GLY A O 1
ATOM 845 N N . SER A 1 114 ? 5.196 6.560 0.566 1.00 87.12 114 SER A N 1
ATOM 846 C CA . SER A 1 114 ? 6.407 6.181 -0.164 1.00 87.12 114 SER A CA 1
ATOM 847 C C . SER A 1 114 ? 6.286 6.461 -1.667 1.00 87.12 114 SER A C 1
ATOM 849 O O . SER A 1 114 ? 5.323 6.046 -2.307 1.00 87.12 114 SER A O 1
ATOM 851 N N . LYS A 1 115 ? 7.313 7.087 -2.265 1.00 79.38 115 LYS A N 1
ATOM 852 C CA . LYS A 1 115 ? 7.381 7.342 -3.722 1.00 79.38 115 LYS A CA 1
ATOM 853 C C . LYS A 1 115 ? 7.459 6.077 -4.582 1.00 79.38 115 LYS A C 1
ATOM 855 O O . LYS A 1 115 ? 7.091 6.105 -5.750 1.00 79.38 115 LYS A O 1
ATOM 860 N N . VAL A 1 116 ? 7.982 4.987 -4.022 1.00 72.62 116 VAL A N 1
ATOM 861 C CA . VAL A 1 116 ? 8.137 3.694 -4.696 1.00 72.62 116 VAL A CA 1
ATOM 862 C C . VAL A 1 116 ? 7.549 2.631 -3.786 1.00 72.62 116 VAL A C 1
ATOM 864 O O . VAL A 1 116 ? 7.969 2.489 -2.638 1.00 72.62 116 VAL A O 1
ATOM 867 N N . LEU A 1 117 ? 6.571 1.890 -4.300 1.00 78.88 117 LEU A N 1
ATOM 868 C CA . LEU A 1 117 ? 5.945 0.799 -3.570 1.00 78.88 117 LEU A CA 1
ATOM 869 C C . LEU A 1 117 ? 6.475 -0.533 -4.092 1.00 78.88 117 LEU A C 1
ATOM 871 O O . LEU A 1 117 ? 6.185 -0.907 -5.226 1.00 78.88 117 LEU A O 1
ATOM 875 N N . SER A 1 118 ? 7.216 -1.252 -3.248 1.00 83.38 118 SER A N 1
ATOM 876 C CA . SER A 1 118 ? 7.620 -2.627 -3.540 1.00 83.38 118 SER A CA 1
ATOM 877 C C . SER A 1 118 ? 6.470 -3.596 -3.225 1.00 83.38 118 SER A C 1
ATOM 879 O O . SER A 1 118 ? 5.860 -3.473 -2.154 1.00 83.38 118 SER A O 1
ATOM 881 N N . PRO A 1 119 ? 6.192 -4.596 -4.089 1.00 83.81 119 PRO A N 1
ATOM 882 C CA . PRO A 1 119 ? 5.215 -5.651 -3.811 1.00 83.81 119 PRO A CA 1
ATOM 883 C C . PRO A 1 119 ? 5.421 -6.352 -2.460 1.00 83.81 119 PRO A C 1
ATOM 885 O O . PRO A 1 119 ? 4.453 -6.791 -1.840 1.00 83.81 119 PRO A O 1
ATOM 888 N N . GLN A 1 120 ? 6.659 -6.397 -1.955 1.00 87.88 120 GLN A N 1
ATOM 889 C CA . GLN A 1 120 ? 6.995 -7.016 -0.669 1.00 87.88 120 GLN A CA 1
ATOM 890 C C . GLN A 1 120 ? 6.232 -6.410 0.519 1.00 87.88 120 GLN A C 1
ATOM 892 O O . GLN A 1 120 ? 5.969 -7.105 1.496 1.00 87.88 120 GLN A O 1
ATOM 897 N N . TYR A 1 121 ? 5.843 -5.133 0.449 1.00 90.31 121 TYR A N 1
ATOM 898 C CA . TYR A 1 121 ? 5.128 -4.481 1.546 1.00 90.31 121 TYR A CA 1
ATOM 899 C C . TYR A 1 121 ? 3.723 -5.061 1.750 1.00 90.31 121 TYR A C 1
ATOM 901 O O . TYR A 1 121 ? 3.229 -5.079 2.875 1.00 90.31 121 TYR A O 1
ATOM 909 N N . MET A 1 122 ? 3.108 -5.625 0.702 1.00 92.06 122 MET A N 1
ATOM 910 C CA . MET A 1 122 ? 1.836 -6.346 0.832 1.00 92.06 122 MET A CA 1
ATOM 911 C C . MET A 1 122 ? 1.983 -7.579 1.724 1.00 92.06 122 MET A C 1
ATOM 913 O O . MET A 1 122 ? 1.077 -7.914 2.479 1.00 92.06 122 MET A O 1
ATOM 917 N N . ILE A 1 123 ? 3.147 -8.232 1.701 1.00 93.38 123 ILE A N 1
ATOM 918 C CA . ILE A 1 123 ? 3.405 -9.442 2.489 1.00 93.38 123 ILE A CA 1
ATOM 919 C C . ILE A 1 123 ? 3.374 -9.122 3.987 1.00 93.38 123 ILE A C 1
ATOM 921 O O . ILE A 1 123 ? 2.869 -9.914 4.778 1.00 93.38 123 ILE A O 1
ATOM 925 N N . TRP A 1 124 ? 3.838 -7.936 4.388 1.00 94.69 124 TRP A N 1
ATOM 926 C CA . TRP A 1 124 ? 3.815 -7.506 5.790 1.00 94.69 124 TRP A CA 1
ATOM 927 C C . TRP A 1 124 ? 2.394 -7.311 6.334 1.00 94.69 124 TRP A C 1
ATOM 929 O O . TRP A 1 124 ? 2.178 -7.408 7.540 1.00 94.69 124 TRP A O 1
ATOM 939 N N . LEU A 1 125 ? 1.418 -7.076 5.453 1.00 94.81 125 LEU A N 1
ATOM 940 C CA . LEU A 1 125 ? 0.012 -6.899 5.810 1.00 94.81 125 LEU A CA 1
ATOM 941 C C . LEU A 1 125 ? -0.750 -8.225 5.950 1.00 94.81 125 LEU A C 1
ATOM 943 O O . LEU A 1 125 ? -1.786 -8.241 6.616 1.00 94.81 125 LEU A O 1
ATOM 947 N N . LEU A 1 126 ? -0.237 -9.333 5.395 1.00 93.00 126 LEU A N 1
ATOM 948 C CA . LEU A 1 126 ? -0.891 -10.651 5.427 1.00 93.00 126 LEU A CA 1
ATOM 949 C C . LEU A 1 126 ? -1.312 -11.117 6.830 1.00 93.00 126 LEU A C 1
ATOM 951 O O . LEU A 1 126 ? -2.449 -11.565 6.958 1.00 93.00 126 LEU A O 1
ATOM 955 N N . PRO A 1 127 ? -0.472 -11.030 7.882 1.00 92.81 127 PRO A N 1
ATOM 956 C CA . PRO A 1 127 ? -0.906 -11.435 9.217 1.00 92.81 127 PRO A CA 1
ATOM 957 C C . PRO A 1 127 ? -1.783 -10.382 9.904 1.00 92.81 127 PRO A C 1
ATOM 959 O O . PRO A 1 127 ? -2.537 -10.715 10.808 1.00 92.81 127 PRO A O 1
ATOM 962 N N . LEU A 1 128 ? -1.693 -9.109 9.515 1.00 94.62 128 LEU A N 1
ATOM 963 C CA . LEU A 1 128 ? -2.278 -8.006 10.280 1.00 94.62 128 LEU A CA 1
ATOM 964 C C . LEU A 1 128 ? -3.691 -7.653 9.821 1.00 94.62 128 LEU A C 1
ATOM 966 O O . LEU A 1 128 ? -4.561 -7.418 10.652 1.00 94.62 128 LEU A O 1
ATOM 970 N N . VAL A 1 129 ? -3.936 -7.643 8.511 1.00 94.12 129 VAL A N 1
ATOM 971 C CA . VAL A 1 129 ? -5.235 -7.266 7.937 1.00 94.12 129 VAL A CA 1
ATOM 972 C C . VAL A 1 129 ? -6.354 -8.234 8.357 1.00 94.12 129 VAL A C 1
ATOM 974 O O . VAL A 1 129 ? -7.379 -7.747 8.836 1.00 94.12 129 VAL A O 1
ATOM 977 N N . PRO A 1 130 ? -6.178 -9.571 8.288 1.00 91.88 130 PRO A N 1
ATOM 978 C CA . PRO A 1 130 ? -7.205 -10.513 8.738 1.00 91.88 130 PRO A CA 1
ATOM 979 C C . PRO A 1 130 ? -7.428 -10.495 10.252 1.00 91.88 130 PRO A C 1
ATOM 981 O O . PRO A 1 130 ? -8.538 -10.733 10.708 1.00 91.88 130 PRO A O 1
ATOM 984 N N . LEU A 1 131 ? -6.385 -10.204 11.038 1.00 91.19 131 LEU A N 1
ATOM 985 C CA . LEU A 1 131 ? -6.480 -10.127 12.500 1.00 91.19 131 LEU A CA 1
ATOM 986 C C . LEU A 1 131 ? -7.003 -8.770 12.996 1.00 91.19 131 LEU A C 1
ATOM 988 O O . LEU A 1 131 ? -7.406 -8.649 14.150 1.00 91.19 131 LEU A O 1
ATOM 992 N N . GLY A 1 132 ? -6.974 -7.738 12.151 1.00 87.50 132 GLY A N 1
ATOM 993 C CA . GLY A 1 132 ? -7.365 -6.376 12.509 1.00 87.50 132 GLY A CA 1
ATOM 994 C C . GLY A 1 132 ? -8.876 -6.152 12.571 1.00 87.50 132 GLY A C 1
ATOM 995 O O . GLY A 1 132 ? -9.311 -5.141 13.123 1.00 87.50 132 GLY A O 1
ATOM 996 N N . ALA A 1 133 ? -9.683 -7.059 12.013 1.00 85.50 133 ALA A N 1
ATOM 997 C CA . ALA A 1 133 ? -11.132 -6.906 11.925 1.00 85.50 133 ALA A CA 1
ATOM 998 C C . ALA A 1 133 ? -11.862 -8.254 11.818 1.00 85.50 133 ALA A C 1
ATOM 1000 O O . ALA A 1 133 ? -11.432 -9.128 11.074 1.00 85.50 133 ALA A O 1
ATOM 1001 N N . GLY A 1 134 ? -13.000 -8.393 12.508 1.00 85.38 134 GLY A N 1
ATOM 1002 C CA . GLY A 1 134 ? -13.837 -9.598 12.478 1.00 85.38 134 GLY A CA 1
ATOM 1003 C C . GLY A 1 134 ? -15.129 -9.449 11.663 1.00 85.38 134 GLY A C 1
ATOM 1004 O O . GLY A 1 134 ? -15.522 -8.351 11.244 1.00 85.38 134 GLY A O 1
ATOM 1005 N N . GLY A 1 135 ? -15.819 -10.573 11.449 1.00 86.69 135 GLY A N 1
ATOM 1006 C CA . GLY A 1 135 ? -17.136 -10.637 10.804 1.00 86.69 135 GLY A CA 1
ATOM 1007 C C . GLY A 1 135 ? -17.175 -10.101 9.365 1.00 86.69 135 GLY A C 1
ATOM 1008 O O . GLY A 1 135 ? -16.196 -10.162 8.623 1.00 86.69 135 GLY A O 1
ATOM 1009 N N . ALA A 1 136 ? -18.323 -9.545 8.958 1.00 88.00 136 ALA A N 1
ATOM 1010 C CA . ALA A 1 136 ? -18.517 -9.016 7.601 1.00 88.00 136 ALA A CA 1
ATOM 1011 C C . ALA A 1 136 ? -17.552 -7.865 7.257 1.00 88.00 136 ALA A C 1
ATOM 1013 O O . ALA A 1 136 ? -17.125 -7.735 6.111 1.00 88.00 136 ALA A O 1
ATOM 1014 N N . ALA A 1 137 ? -17.178 -7.054 8.252 1.00 88.00 137 ALA A N 1
ATOM 1015 C CA . ALA A 1 137 ? -16.205 -5.982 8.079 1.00 88.00 137 ALA A CA 1
ATOM 1016 C C . ALA A 1 137 ? -14.791 -6.533 7.832 1.00 88.00 137 ALA A C 1
ATOM 1018 O O . ALA A 1 137 ? -14.110 -6.060 6.925 1.00 88.00 137 ALA A O 1
ATOM 1019 N N . GLY A 1 138 ? -14.385 -7.566 8.579 1.00 90.19 138 GLY A N 1
ATOM 1020 C CA . GLY A 1 138 ? -13.142 -8.300 8.337 1.00 90.19 138 GLY A CA 1
ATOM 1021 C C . GLY A 1 138 ? -13.101 -8.931 6.948 1.00 90.19 138 GLY A C 1
ATOM 1022 O O . GLY A 1 138 ? -12.136 -8.741 6.214 1.00 90.19 138 GLY A O 1
ATOM 1023 N N . ALA A 1 139 ? -14.189 -9.582 6.525 1.00 92.44 139 ALA A N 1
ATOM 1024 C CA . ALA A 1 139 ? -14.294 -10.148 5.180 1.00 92.44 139 ALA A CA 1
ATOM 1025 C C . ALA A 1 139 ? -14.161 -9.078 4.080 1.00 92.44 139 ALA A C 1
ATOM 1027 O O . ALA A 1 139 ? -13.431 -9.285 3.112 1.00 92.44 139 ALA A O 1
ATOM 1028 N N . ALA A 1 140 ? -14.810 -7.919 4.240 1.00 93.44 140 ALA A N 1
ATOM 1029 C CA . ALA A 1 140 ? -14.712 -6.810 3.291 1.00 93.44 140 ALA A CA 1
ATOM 1030 C C . ALA A 1 140 ? -13.287 -6.239 3.212 1.00 93.44 140 ALA A C 1
ATOM 1032 O O . ALA A 1 140 ? -12.752 -6.040 2.123 1.00 93.44 140 ALA A O 1
ATOM 1033 N N . VAL A 1 141 ? -12.648 -6.029 4.363 1.00 94.44 141 VAL A N 1
ATOM 1034 C CA . VAL A 1 141 ? -11.254 -5.583 4.480 1.00 94.44 141 VAL A CA 1
ATOM 1035 C C . VAL A 1 141 ? -10.294 -6.570 3.807 1.00 94.44 141 VAL A C 1
ATOM 1037 O O . VAL A 1 141 ? -9.444 -6.163 3.014 1.00 94.44 141 VAL A O 1
ATOM 1040 N N . CYS A 1 142 ? -10.461 -7.869 4.062 1.00 95.31 142 CYS A N 1
ATOM 1041 C CA . CYS A 1 142 ? -9.679 -8.923 3.426 1.00 95.31 142 CYS A CA 1
ATOM 1042 C C . CYS A 1 142 ? -9.902 -8.957 1.911 1.00 95.31 142 CYS A C 1
ATOM 1044 O O . CYS A 1 142 ? -8.939 -9.093 1.164 1.00 95.31 142 CYS A O 1
ATOM 1046 N N . ALA A 1 143 ? -11.138 -8.786 1.438 1.00 96.62 143 ALA A N 1
ATOM 1047 C CA . ALA A 1 143 ? -11.441 -8.745 0.009 1.00 96.62 143 ALA A CA 1
ATOM 1048 C C . ALA A 1 143 ? -10.775 -7.546 -0.685 1.00 96.62 143 ALA A C 1
ATOM 1050 O O . ALA A 1 143 ? -10.163 -7.710 -1.743 1.00 96.62 143 ALA A O 1
ATOM 1051 N N . VAL A 1 144 ? -10.825 -6.358 -0.073 1.00 97.31 144 VAL A N 1
ATOM 1052 C CA . VAL A 1 144 ? -10.116 -5.163 -0.561 1.00 97.31 144 VAL A CA 1
ATOM 1053 C C . VAL A 1 144 ? -8.613 -5.425 -0.628 1.00 97.31 144 VAL A C 1
ATOM 1055 O O . VAL A 1 144 ? -7.985 -5.148 -1.650 1.00 97.31 144 VAL A O 1
ATOM 1058 N N . PHE A 1 145 ? -8.039 -6.006 0.425 1.00 97.12 145 PHE A N 1
ATOM 1059 C CA . PHE A 1 145 ? -6.614 -6.316 0.480 1.00 97.12 145 PHE A CA 1
ATOM 1060 C C . PHE A 1 145 ? -6.191 -7.357 -0.567 1.00 97.12 145 PHE A C 1
ATOM 1062 O O . PHE A 1 145 ? -5.230 -7.128 -1.295 1.00 97.12 145 PHE A O 1
ATOM 1069 N N . LEU A 1 146 ? -6.936 -8.454 -0.725 1.00 97.06 146 LEU A N 1
ATOM 1070 C CA . LEU A 1 146 ? -6.667 -9.463 -1.755 1.00 97.06 146 LEU A CA 1
ATOM 1071 C C . LEU A 1 146 ? -6.780 -8.880 -3.168 1.00 97.06 146 LEU A C 1
ATOM 1073 O O . LEU A 1 146 ? -5.963 -9.199 -4.030 1.00 97.06 146 LEU A O 1
ATOM 1077 N N . THR A 1 147 ? -7.737 -7.978 -3.391 1.00 97.75 147 THR A N 1
ATOM 1078 C CA . THR A 1 147 ? -7.861 -7.253 -4.663 1.00 97.75 147 THR A CA 1
ATOM 1079 C C . THR A 1 147 ? -6.643 -6.359 -4.900 1.00 97.75 147 THR A C 1
ATOM 1081 O O . THR A 1 147 ? -6.099 -6.345 -6.002 1.00 97.75 147 THR A O 1
ATOM 1084 N N . ALA A 1 148 ? -6.150 -5.661 -3.872 1.00 96.62 148 ALA A N 1
ATOM 1085 C CA . ALA A 1 148 ? -4.925 -4.869 -3.971 1.00 96.62 148 ALA A CA 1
ATOM 1086 C C . ALA A 1 148 ? -3.688 -5.742 -4.253 1.00 96.62 148 ALA A C 1
ATOM 1088 O O . ALA A 1 148 ? -2.843 -5.349 -5.060 1.00 96.62 148 ALA A O 1
ATOM 1089 N N . CYS A 1 149 ? -3.595 -6.936 -3.659 1.00 95.75 149 CYS A N 1
ATOM 1090 C CA . CYS A 1 149 ? -2.545 -7.914 -3.958 1.00 95.75 149 CYS A CA 1
ATOM 1091 C C . CYS A 1 149 ? -2.605 -8.378 -5.418 1.00 95.75 149 CYS A C 1
ATOM 1093 O O . CYS A 1 149 ? -1.584 -8.359 -6.101 1.00 95.75 149 CYS A O 1
ATOM 1095 N N . LEU A 1 150 ? -3.794 -8.722 -5.921 1.00 95.94 150 LEU A N 1
ATOM 1096 C CA . LEU A 1 150 ? -3.986 -9.106 -7.320 1.00 95.94 150 LEU A CA 1
ATOM 1097 C C . LEU A 1 150 ? -3.608 -7.965 -8.272 1.00 95.94 150 LEU A C 1
ATOM 1099 O O . LEU A 1 150 ? -2.858 -8.173 -9.216 1.00 95.94 150 LEU A O 1
ATOM 1103 N N . LEU A 1 151 ? -4.063 -6.739 -8.014 1.00 95.19 151 LEU A N 1
ATOM 1104 C CA . LEU A 1 151 ? -3.674 -5.595 -8.842 1.00 95.19 151 LEU A CA 1
ATOM 1105 C C . LEU A 1 151 ? -2.173 -5.312 -8.765 1.00 95.19 151 LEU A C 1
ATOM 1107 O O . LEU A 1 151 ? -1.589 -4.871 -9.747 1.00 95.19 151 LEU A O 1
ATOM 1111 N N . THR A 1 152 ? -1.527 -5.597 -7.634 1.00 93.88 152 THR A N 1
ATOM 1112 C CA . THR A 1 152 ? -0.070 -5.469 -7.517 1.00 93.88 152 THR A CA 1
ATOM 1113 C C . THR A 1 152 ? 0.645 -6.421 -8.477 1.00 93.88 152 THR A C 1
ATOM 1115 O O . THR A 1 152 ? 1.599 -5.984 -9.113 1.00 93.88 152 THR A O 1
ATOM 1118 N N . THR A 1 153 ? 0.161 -7.658 -8.663 1.00 92.38 153 THR A N 1
ATOM 1119 C CA . THR A 1 153 ? 0.740 -8.594 -9.650 1.00 92.38 153 THR A CA 1
ATOM 1120 C C . THR A 1 153 ? 0.442 -8.196 -11.098 1.00 92.38 153 THR A C 1
ATOM 1122 O O . THR A 1 153 ? 1.251 -8.444 -11.996 1.00 92.38 153 THR A O 1
ATOM 1125 N N . GLN A 1 154 ? -0.697 -7.537 -11.338 1.00 94.44 154 GLN A N 1
ATOM 1126 C CA . GLN A 1 154 ? -1.010 -6.957 -12.648 1.00 94.44 154 GLN A CA 1
ATOM 1127 C C . GLN A 1 154 ? -0.106 -5.760 -12.969 1.00 94.44 154 GLN A C 1
ATOM 1129 O O . GLN A 1 154 ? 0.348 -5.630 -14.098 1.00 94.44 154 GLN A O 1
ATOM 1134 N N . VAL A 1 155 ? 0.214 -4.909 -11.990 1.00 91.00 155 VAL A N 1
ATOM 1135 C CA . VAL A 1 155 ? 1.150 -3.788 -12.184 1.00 91.00 155 VAL A CA 1
ATOM 1136 C C . VAL A 1 155 ? 2.580 -4.289 -12.376 1.00 91.00 155 VAL A C 1
ATOM 1138 O O . VAL A 1 155 ? 3.248 -3.870 -13.313 1.00 91.00 155 VAL A O 1
ATOM 1141 N N . PHE A 1 156 ? 3.055 -5.181 -11.505 1.00 88.00 156 PHE A N 1
ATOM 1142 C CA . PHE A 1 156 ? 4.397 -5.750 -11.586 1.00 88.00 156 PHE A CA 1
ATOM 1143 C C . PHE A 1 156 ? 4.354 -7.269 -11.370 1.00 88.00 156 PHE A C 1
ATOM 1145 O O . PHE A 1 156 ? 3.837 -7.713 -10.343 1.00 88.00 156 PHE A O 1
ATOM 1152 N N . PRO A 1 157 ? 4.941 -8.082 -12.263 1.00 89.38 157 PRO A N 1
ATOM 1153 C CA . PRO A 1 157 ? 5.727 -7.686 -13.437 1.00 89.38 157 PRO A CA 1
ATOM 1154 C C . PRO A 1 157 ? 4.890 -7.445 -14.710 1.00 89.38 157 PRO A C 1
ATOM 1156 O O . PRO A 1 157 ? 5.431 -6.962 -15.695 1.00 89.38 157 PRO A O 1
ATOM 1159 N N . THR A 1 158 ? 3.591 -7.765 -14.704 1.00 89.44 158 THR A N 1
ATOM 1160 C CA . THR A 1 158 ? 2.796 -7.958 -15.936 1.00 89.44 158 THR A CA 1
ATOM 1161 C C . THR A 1 158 ? 2.681 -6.717 -16.834 1.00 89.44 158 THR A C 1
ATOM 1163 O O . THR A 1 158 ? 2.939 -6.818 -18.028 1.00 89.44 158 THR A O 1
ATOM 1166 N N . HIS A 1 159 ? 2.314 -5.554 -16.283 1.00 89.38 159 HIS A N 1
ATOM 1167 C CA . HIS A 1 159 ? 2.124 -4.297 -17.032 1.00 89.38 159 HIS A CA 1
ATOM 1168 C 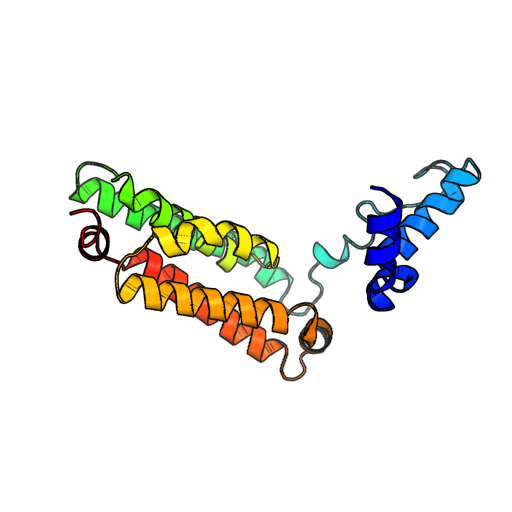C . HIS A 1 159 ? 3.118 -3.203 -16.620 1.00 89.38 159 HIS A C 1
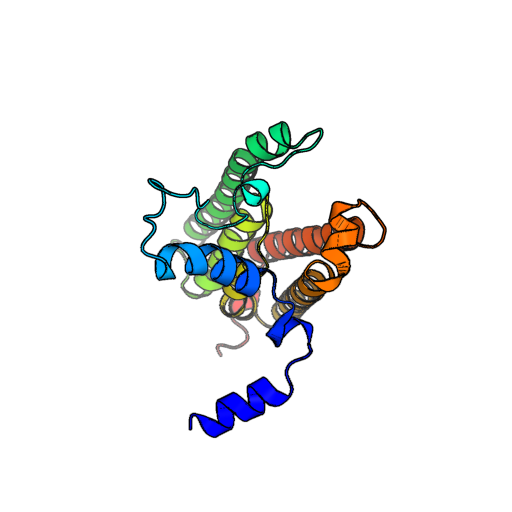ATOM 1170 O O . HIS A 1 159 ? 2.813 -2.009 -16.686 1.00 89.38 159 HIS A O 1
ATOM 1176 N N . TYR A 1 160 ? 4.313 -3.594 -16.173 1.00 87.31 160 TYR A N 1
ATOM 1177 C CA . TYR A 1 160 ? 5.296 -2.628 -15.687 1.00 87.31 160 TYR A CA 1
ATOM 1178 C C . TYR A 1 160 ? 5.835 -1.745 -16.820 1.00 87.31 160 TYR A C 1
ATOM 1180 O O . TYR A 1 160 ? 5.938 -0.531 -16.656 1.00 87.31 160 TYR A O 1
ATOM 1188 N N . ASP A 1 161 ? 6.072 -2.325 -17.997 1.00 87.50 161 ASP A N 1
ATOM 1189 C CA . ASP A 1 161 ? 6.495 -1.572 -19.183 1.00 87.50 161 ASP A CA 1
ATOM 1190 C C . ASP A 1 161 ? 5.422 -0.580 -19.646 1.00 87.50 161 ASP A C 1
ATOM 1192 O O . ASP A 1 161 ? 5.731 0.549 -20.026 1.00 87.50 161 ASP A O 1
ATOM 1196 N N . ASP A 1 162 ? 4.145 -0.967 -19.565 1.00 90.12 162 ASP A N 1
ATOM 1197 C CA . ASP A 1 162 ? 3.029 -0.076 -19.886 1.00 90.12 162 ASP A CA 1
ATOM 1198 C C . ASP A 1 162 ? 2.934 1.080 -18.888 1.00 90.12 162 ASP A C 1
ATOM 1200 O O . ASP A 1 162 ? 2.672 2.214 -19.286 1.00 90.12 162 ASP A O 1
ATOM 1204 N N . LEU A 1 163 ? 3.228 0.838 -17.606 1.00 88.75 163 LEU A N 1
ATOM 1205 C CA . LEU A 1 163 ? 3.328 1.895 -16.603 1.00 88.75 163 LEU A CA 1
ATOM 1206 C C . LEU A 1 163 ? 4.478 2.867 -16.912 1.00 88.75 163 LEU A C 1
ATOM 1208 O O . LEU A 1 163 ? 4.261 4.078 -16.877 1.00 88.75 163 LEU A O 1
ATOM 1212 N N . LEU A 1 164 ? 5.672 2.361 -17.240 1.00 86.62 164 LEU A N 1
ATOM 1213 C CA . LEU A 1 164 ? 6.834 3.193 -17.589 1.00 86.62 164 LEU A CA 1
ATOM 1214 C C . LEU A 1 164 ? 6.598 4.011 -18.866 1.00 86.62 164 LEU A C 1
ATOM 1216 O O . LEU A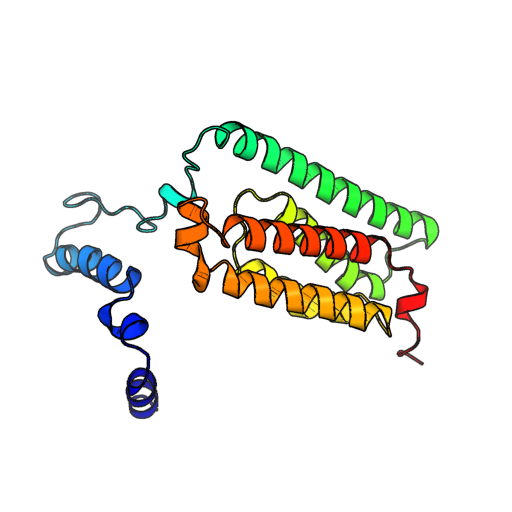 1 164 ? 7.025 5.161 -18.958 1.00 86.62 164 LEU A O 1
ATOM 1220 N N . ALA A 1 165 ? 5.885 3.436 -19.835 1.00 90.75 165 ALA A N 1
ATOM 1221 C CA . ALA A 1 165 ? 5.523 4.090 -21.086 1.00 90.75 165 ALA A CA 1
ATOM 1222 C C . ALA A 1 165 ? 4.255 4.964 -20.989 1.00 90.75 165 ALA A C 1
ATOM 1224 O O . ALA A 1 165 ? 3.843 5.528 -22.003 1.00 90.75 165 ALA A O 1
ATOM 1225 N N . PHE A 1 166 ? 3.623 5.073 -19.810 1.00 90.00 166 PHE A N 1
ATOM 1226 C CA . PHE A 1 166 ? 2.334 5.751 -19.600 1.00 90.00 166 PHE A CA 1
ATOM 1227 C C . PHE A 1 166 ? 1.220 5.274 -20.556 1.00 90.00 166 PHE A C 1
ATOM 1229 O O . PHE A 1 166 ? 0.401 6.063 -21.029 1.00 90.00 166 PHE A O 1
ATOM 1236 N N . ARG A 1 167 ? 1.184 3.972 -20.853 1.00 93.06 167 ARG A N 1
ATOM 1237 C CA . ARG A 1 167 ? 0.179 3.328 -21.707 1.00 93.06 167 ARG A CA 1
ATOM 1238 C C . ARG A 1 167 ? -0.843 2.566 -20.877 1.00 93.06 167 ARG A C 1
ATOM 1240 O O . ARG A 1 167 ? -0.525 1.999 -19.834 1.00 93.06 167 ARG A O 1
ATOM 1247 N N . TYR A 1 168 ? -2.063 2.498 -21.396 1.00 93.06 168 TYR A N 1
ATOM 1248 C CA . TYR A 1 168 ? -3.107 1.650 -20.834 1.00 93.06 168 TYR A CA 1
ATOM 1249 C C . TYR A 1 168 ? -2.669 0.171 -20.852 1.00 93.06 168 TYR A C 1
ATOM 1251 O O . TYR A 1 168 ? -2.180 -0.276 -21.894 1.00 93.06 168 TYR A O 1
ATOM 1259 N N . PRO A 1 169 ? -2.874 -0.607 -19.768 1.00 94.38 169 PRO A N 1
ATOM 1260 C CA . PRO A 1 169 ? -3.599 -0.256 -18.537 1.00 94.38 169 PRO A CA 1
ATOM 1261 C C . PRO A 1 169 ? -2.704 0.148 -17.340 1.00 94.38 169 PRO A C 1
ATOM 1263 O O . PRO A 1 169 ? -3.171 0.135 -16.199 1.00 94.38 169 PRO A O 1
ATOM 1266 N N . GLY A 1 170 ? -1.414 0.435 -17.547 1.00 92.81 170 GLY A N 1
ATOM 1267 C CA . GLY A 1 170 ? -0.415 0.574 -16.477 1.00 92.81 170 GLY A CA 1
ATOM 1268 C C . GLY A 1 170 ? -0.762 1.626 -15.407 1.00 92.81 170 GLY A C 1
ATOM 1269 O O . GLY A 1 170 ? -0.920 1.267 -14.232 1.00 92.81 170 GLY A O 1
ATOM 1270 N N . PRO A 1 171 ? -0.902 2.918 -15.767 1.00 93.38 171 PRO A N 1
ATOM 1271 C CA . PRO A 1 171 ? -1.264 3.975 -14.820 1.00 93.38 171 PRO A CA 1
ATOM 1272 C C . PRO A 1 171 ? -2.626 3.765 -14.140 1.00 93.38 171 PRO A C 1
ATOM 1274 O O . PRO A 1 171 ? -2.781 4.082 -12.959 1.00 93.38 171 PRO A O 1
ATOM 1277 N N . GLU A 1 172 ? -3.610 3.208 -14.845 1.00 95.19 172 GLU A N 1
ATOM 1278 C CA . GLU A 1 172 ? -4.960 2.962 -14.336 1.00 95.19 172 GLU A CA 1
ATOM 1279 C C . GLU A 1 172 ? -4.964 1.869 -13.268 1.00 95.19 172 GLU A C 1
ATOM 1281 O O . GLU A 1 172 ? -5.534 2.058 -12.191 1.00 95.19 172 GLU A O 1
ATOM 1286 N N . LEU A 1 173 ? -4.280 0.749 -13.525 1.00 95.81 173 LEU A N 1
ATOM 1287 C CA . LEU A 1 173 ? -4.107 -0.326 -12.547 1.00 95.81 173 LEU A CA 1
ATOM 1288 C C . LEU A 1 173 ? -3.409 0.189 -11.287 1.00 95.81 173 LEU A C 1
ATOM 1290 O O . LEU A 1 173 ? -3.837 -0.115 -10.169 1.00 95.81 173 LEU A O 1
ATOM 1294 N N . LEU A 1 174 ? -2.367 1.010 -11.457 1.00 93.31 174 LEU A N 1
ATOM 1295 C CA . LEU A 1 174 ? -1.651 1.627 -10.345 1.00 93.31 174 LEU A CA 1
ATOM 1296 C C . LEU A 1 174 ? -2.564 2.552 -9.526 1.00 93.31 174 LEU A C 1
ATOM 1298 O O . LEU A 1 174 ? -2.565 2.478 -8.295 1.00 93.31 174 LEU A O 1
ATOM 1302 N N . LEU A 1 175 ? -3.355 3.396 -10.192 1.00 94.88 175 LEU A N 1
ATOM 1303 C CA . LEU A 1 175 ? -4.278 4.323 -9.542 1.00 94.88 175 LEU A CA 1
ATOM 1304 C C . LEU A 1 175 ? -5.353 3.578 -8.745 1.00 94.88 175 LEU A C 1
ATOM 1306 O O . LEU A 1 175 ? -5.542 3.869 -7.564 1.00 94.88 175 LEU A O 1
ATOM 1310 N N . VAL A 1 176 ? -6.017 2.590 -9.354 1.00 97.31 176 VAL A N 1
ATOM 1311 C CA . VAL A 1 176 ? -7.042 1.777 -8.677 1.00 97.31 176 VAL A CA 1
ATOM 1312 C C . VAL A 1 176 ? -6.438 1.073 -7.466 1.00 97.31 176 VAL A C 1
ATOM 1314 O O . VAL A 1 176 ? -7.000 1.139 -6.372 1.00 97.31 176 VAL A O 1
ATOM 1317 N N . ARG A 1 177 ? -5.255 0.467 -7.616 1.00 96.00 177 ARG A N 1
ATOM 1318 C CA . ARG A 1 177 ? -4.557 -0.186 -6.504 1.00 96.00 177 ARG A CA 1
ATOM 1319 C C . ARG A 1 177 ? -4.250 0.798 -5.376 1.00 96.00 177 ARG A C 1
ATOM 1321 O O . ARG A 1 177 ? -4.472 0.464 -4.215 1.00 96.00 177 ARG A O 1
ATOM 1328 N N . ASN A 1 178 ? -3.771 2.003 -5.682 1.00 95.38 178 ASN A N 1
ATOM 1329 C CA . ASN A 1 178 ? -3.489 3.029 -4.672 1.00 95.38 178 ASN A CA 1
ATOM 1330 C C . ASN A 1 178 ? -4.756 3.475 -3.932 1.00 95.38 178 ASN A C 1
ATOM 1332 O O . ASN A 1 178 ? -4.731 3.601 -2.709 1.00 95.38 178 ASN A O 1
ATOM 1336 N N . LEU A 1 179 ? -5.872 3.648 -4.642 1.00 97.38 179 LEU A N 1
ATOM 1337 C CA . LEU A 1 179 ? -7.157 3.981 -4.025 1.00 97.38 179 LEU A CA 1
ATOM 1338 C C . LEU A 1 179 ? -7.644 2.873 -3.083 1.00 97.38 179 LEU A C 1
ATOM 1340 O O . LEU A 1 179 ? -8.136 3.179 -1.998 1.00 97.38 179 LEU A O 1
ATOM 1344 N N . LEU A 1 180 ? -7.449 1.597 -3.438 1.00 97.56 180 LEU A N 1
ATOM 1345 C CA . LEU A 1 180 ? -7.755 0.480 -2.539 1.00 97.56 180 LEU A CA 1
ATOM 1346 C C . LEU A 1 180 ? -6.900 0.512 -1.268 1.00 97.56 180 LEU A C 1
ATOM 1348 O O . LEU A 1 180 ? -7.425 0.255 -0.189 1.00 97.56 180 LEU A O 1
ATOM 1352 N N . LEU A 1 181 ? -5.614 0.863 -1.361 1.00 96.75 181 LEU A N 1
ATOM 1353 C CA . LEU A 1 181 ? -4.753 0.994 -0.179 1.00 96.75 181 LEU A CA 1
ATOM 1354 C C . LEU A 1 181 ? -5.175 2.159 0.722 1.00 96.75 181 LEU A C 1
ATOM 1356 O O . LEU A 1 181 ? -5.152 2.016 1.943 1.00 96.75 181 LEU A O 1
ATOM 1360 N N . VAL A 1 182 ? -5.604 3.285 0.143 1.00 97.62 182 VAL A N 1
ATOM 1361 C CA . VAL A 1 182 ? -6.180 4.403 0.910 1.00 97.62 182 VAL A CA 1
ATOM 1362 C C . VAL A 1 182 ? -7.472 3.964 1.595 1.00 97.62 182 VAL A C 1
ATOM 1364 O O . VAL A 1 182 ? -7.632 4.190 2.793 1.00 97.62 182 VAL A O 1
ATOM 1367 N N . ALA A 1 183 ? -8.373 3.292 0.875 1.00 97.06 183 ALA A N 1
ATOM 1368 C CA . ALA A 1 183 ? -9.616 2.772 1.439 1.00 97.06 183 ALA A CA 1
ATOM 1369 C C . ALA A 1 183 ? -9.350 1.777 2.579 1.00 97.06 183 ALA A C 1
ATOM 1371 O O . ALA A 1 183 ? -9.996 1.846 3.623 1.00 97.06 183 ALA A O 1
ATOM 1372 N N . LEU A 1 184 ? -8.358 0.900 2.410 1.00 96.75 184 LEU A N 1
ATOM 1373 C CA . LEU A 1 184 ? -7.927 -0.049 3.428 1.00 96.75 184 LEU A CA 1
ATOM 1374 C C . LEU A 1 184 ? -7.354 0.667 4.658 1.00 96.75 184 LEU A C 1
ATOM 1376 O O . LEU A 1 184 ? -7.723 0.324 5.777 1.00 96.75 184 LEU A O 1
ATOM 1380 N N . TRP A 1 185 ? -6.512 1.689 4.473 1.00 97.62 185 TRP A N 1
ATOM 1381 C CA . TRP A 1 185 ? -5.972 2.495 5.572 1.00 97.62 185 TRP A CA 1
ATOM 1382 C C . TRP A 1 185 ? -7.082 3.203 6.354 1.00 97.62 185 TRP A C 1
ATOM 1384 O O . TRP A 1 185 ? -7.131 3.109 7.580 1.00 97.62 185 TRP A O 1
ATOM 1394 N N . VAL A 1 186 ? -8.030 3.835 5.655 1.00 96.56 186 VAL A N 1
ATOM 1395 C CA . VAL A 1 186 ? -9.196 4.472 6.282 1.00 96.56 186 VAL A CA 1
ATOM 1396 C C . VAL A 1 186 ? -10.040 3.444 7.036 1.00 96.56 186 VAL A C 1
ATOM 1398 O O . VAL A 1 186 ? -10.411 3.692 8.182 1.00 96.56 186 VAL A O 1
ATOM 1401 N N . ALA A 1 187 ? -10.305 2.274 6.447 1.00 94.56 187 ALA A N 1
ATOM 1402 C CA . ALA A 1 187 ? -11.036 1.200 7.116 1.00 94.56 187 ALA A CA 1
ATOM 1403 C C . ALA A 1 187 ? -10.312 0.743 8.394 1.00 94.56 187 ALA A C 1
ATOM 1405 O O . ALA A 1 187 ? -10.934 0.651 9.451 1.00 94.56 187 ALA A O 1
ATOM 1406 N N . MET A 1 188 ? -8.991 0.556 8.340 1.00 93.94 188 MET A N 1
ATOM 1407 C CA . MET A 1 188 ? -8.174 0.210 9.509 1.00 93.94 188 MET A CA 1
ATOM 1408 C C . MET A 1 188 ? -8.158 1.297 10.587 1.00 93.94 188 MET A C 1
ATOM 1410 O O . MET A 1 188 ? -7.865 0.984 11.731 1.00 93.94 188 MET A O 1
ATOM 1414 N N . LEU A 1 189 ? -8.499 2.552 10.296 1.00 93.62 189 LEU A N 1
ATOM 1415 C CA . LEU A 1 189 ? -8.660 3.587 11.327 1.00 93.62 189 LEU A CA 1
ATOM 1416 C C . LEU A 1 189 ? -10.104 3.720 11.825 1.00 93.62 189 LEU A C 1
ATOM 1418 O O . LEU A 1 189 ? -10.325 4.065 12.985 1.00 93.62 189 LEU A O 1
ATOM 1422 N N . ALA A 1 190 ? -11.085 3.445 10.966 1.00 89.62 190 ALA A N 1
ATOM 1423 C CA . ALA A 1 190 ? -12.501 3.657 11.251 1.00 89.62 190 ALA A CA 1
ATOM 1424 C C . ALA A 1 190 ? -13.173 2.483 11.980 1.00 89.62 190 ALA A C 1
ATOM 1426 O O . ALA A 1 190 ? -14.222 2.680 12.596 1.00 89.62 190 ALA A O 1
ATOM 1427 N N . LEU A 1 191 ? -12.614 1.268 11.914 1.00 81.94 191 LEU A N 1
ATOM 1428 C CA . LEU A 1 191 ? -13.261 0.084 12.482 1.00 81.94 191 LEU A CA 1
ATOM 1429 C C . LEU A 1 191 ? -13.369 0.171 14.015 1.00 81.94 191 LEU A C 1
ATOM 1431 O O . LEU A 1 191 ? -12.339 0.207 14.702 1.00 81.94 191 LEU A O 1
ATOM 1435 N N . PRO A 1 192 ? -14.600 0.177 14.567 1.00 68.88 192 PRO A N 1
ATOM 1436 C CA . PRO A 1 192 ? -14.828 0.296 15.999 1.00 68.88 192 PRO A CA 1
ATOM 1437 C C . PRO A 1 192 ? -14.472 -1.000 16.734 1.00 68.88 192 PRO A C 1
ATOM 1439 O O . PRO A 1 192 ? -14.587 -2.098 16.188 1.00 68.88 192 PRO A O 1
ATOM 1442 N N . ALA A 1 193 ? -14.124 -0.880 18.019 1.00 60.66 193 ALA A N 1
ATOM 1443 C CA . ALA A 1 193 ? -13.768 -2.013 18.878 1.00 60.66 193 ALA A CA 1
ATOM 1444 C C . ALA A 1 193 ? -14.837 -3.127 18.929 1.00 60.66 193 ALA A C 1
ATOM 1446 O O . ALA A 1 193 ? -14.498 -4.293 19.087 1.00 60.66 193 ALA A O 1
ATOM 1447 N N . ALA A 1 194 ? -16.115 -2.795 18.717 1.00 49.25 194 ALA A N 1
ATOM 1448 C CA . ALA A 1 194 ? -17.229 -3.749 18.732 1.00 49.25 194 ALA A CA 1
ATOM 1449 C C . ALA A 1 194 ? -17.229 -4.750 17.557 1.00 49.25 194 ALA A C 1
ATOM 1451 O O . ALA A 1 194 ? -17.798 -5.833 17.674 1.00 49.25 194 ALA A O 1
ATOM 1452 N N . ALA A 1 195 ? -16.565 -4.436 16.437 1.00 52.75 195 ALA A N 1
ATOM 1453 C CA . ALA A 1 195 ? -16.369 -5.384 15.332 1.00 52.75 195 ALA A CA 1
ATOM 1454 C C . ALA A 1 195 ? -15.287 -6.443 15.640 1.00 52.75 195 ALA A C 1
ATOM 1456 O O . ALA A 1 195 ? -15.025 -7.309 14.808 1.00 52.75 195 ALA A O 1
ATOM 1457 N N . ARG A 1 196 ? -14.653 -6.356 16.822 1.00 57.34 196 ARG A N 1
ATOM 1458 C CA . ARG A 1 196 ? -13.492 -7.154 17.242 1.00 57.34 196 ARG A CA 1
ATOM 1459 C C . ARG A 1 196 ? -13.836 -8.256 18.264 1.00 57.34 196 ARG A C 1
ATOM 1461 O O . ARG A 1 196 ? -13.002 -9.116 18.502 1.00 57.34 196 ARG A O 1
ATOM 1468 N N . GLU A 1 197 ? -15.031 -8.240 18.874 1.00 50.78 197 GLU A N 1
ATOM 1469 C CA . GLU A 1 197 ? -15.383 -9.091 20.038 1.00 50.78 197 GLU A CA 1
ATOM 1470 C C . GLU A 1 197 ? -16.308 -10.289 19.740 1.00 50.78 197 GLU A C 1
ATOM 1472 O O . GLU A 1 197 ? -16.366 -11.213 20.546 1.00 50.78 197 GLU A O 1
ATOM 1477 N N . LYS A 1 198 ? -17.013 -10.334 18.600 1.00 48.28 198 LYS A N 1
ATOM 1478 C CA . LYS A 1 198 ? -18.074 -11.338 18.353 1.00 48.28 198 LYS A CA 1
ATOM 1479 C C . LYS A 1 198 ? -17.617 -12.797 18.150 1.00 48.28 198 LYS A C 1
ATOM 1481 O O . LYS A 1 198 ? -18.484 -13.648 18.011 1.00 48.28 198 LYS A O 1
ATOM 1486 N N . GLU A 1 199 ? -16.318 -13.091 18.142 1.00 47.50 199 GLU A N 1
ATOM 1487 C CA . GLU A 1 199 ? -15.786 -14.454 17.922 1.00 47.50 199 GLU A CA 1
ATOM 1488 C C . GLU A 1 199 ? -14.886 -14.974 19.058 1.00 47.50 199 GLU A C 1
ATOM 1490 O O . GLU A 1 199 ? -14.432 -16.113 19.001 1.00 47.50 199 GLU A O 1
ATOM 1495 N N . ALA A 1 200 ? -14.629 -14.176 20.103 1.00 45.03 200 ALA A N 1
ATOM 1496 C CA . ALA A 1 200 ? -13.873 -14.629 21.280 1.00 45.03 200 ALA A CA 1
ATOM 1497 C C . ALA A 1 200 ? -14.768 -15.195 22.405 1.00 45.03 200 ALA A C 1
ATOM 1499 O O . ALA A 1 200 ? -14.257 -15.549 23.468 1.00 45.03 200 ALA A O 1
ATOM 1500 N N . SER A 1 201 ? -16.085 -15.259 22.179 1.00 36.53 201 SER A N 1
ATOM 1501 C CA . SER A 1 201 ? -17.098 -15.847 23.065 1.00 36.53 201 SER A CA 1
ATOM 1502 C C . SER A 1 201 ? -17.897 -16.900 22.320 1.00 36.53 201 SER A C 1
ATOM 1504 O O . SER A 1 201 ? -18.434 -17.772 23.036 1.00 36.53 201 SER A O 1
#

pLDDT: mean 82.03, std 16.8, range [36.53, 97.88]

Secondary structure (DSSP, 8-state):
-HHHHHHHHTTS-GGGTT--HHHHHHHHHHHHHHTTPPBTTTB---SSTT-HHHH---STTHHHHHHHHHHHHHHHHHHHHHHHHHHHHHHSS--GGGHHHHHHHHHHHHHHH-SS--THHHHHHTTHHHHS--HHHHHHHHHHHHHHHHHHHIIIIITHHHHHTT-TTHHHHHHHHHHHHHHHHHHHHH--GGGGSTT--

Radius of gyration: 22.1 Å; chains: 1; bounding box: 60×52×51 Å

Sequence (201 aa):
MCVGLLSLSAGLPYDLREGSNDLAIYREAGEPVLRGELPYRDFFIEYPPGSLPAFEVHGTGGGLATSLSPLLTLGLLLITGLAMYGEYRRSGGLRAASFPQYGAALILAFMLGSKVLSPQYMIWLLPLVPLGAGGAAGAAVCAVFLTACLLTTQVFPTHYDDLLAFRYPGPELLLVRNLLLVALWVAMLALPAAAREKEAS

Foldseek 3Di:
DVVVVVVVVVPDPPCVPPVPPVVVLVCVVVVCVVVVHDEPPRDDADVVHPCVCVVDDDDDCSVVLVVCLVVQLVVQLVVLVVLQVVCCVVVVHRDPLLVLLSQLLNLLSNQLSDPDHDLVSLVSNVVRLLSLFADPLSVVLVVLSVLLNVLVVCQPPNCVVCLVVVHPPNVVSVVSSSVSSVVSSVSSSPDDCVRNPPPVD